Protein AF-0000000076746897 (afdb_homodimer)

Secondary structure (DSSP, 8-state):
-HHHHHHHHHHTT----HHHHHHHHHHHHHHHHHHHHHHHHHHTT--TTSHHHHHHHHHHHHHTTT-HHHHHHHHHHHHHS-HHHHHHHHHHHHHHHHTTSHHHHHHHHHHTHHHHTT-/-HHHHHHHHHHTT----HHHHHHHHHHHHHHHHHHHHHHHHHHTT--TTSHHHHHHHHHHHHHTTT-HHHHHHHHHHHHHS-HHHHHHHHHHHHHHHHTTSHHHHHHHHHHTHHHHHH-

Foldseek 3Di:
DVVVVVVVCVVVVVPPVPVVVVVVVLVVLLVVLLVLQVVLCVVVVNDPPDPVLVVLSNLLSNLCSNPSPVSSVVSVVLSPDDPVVNVVVVVVSVVSSVCPDVVVVVVCVVVCVVVVVVD/DVVVVVVVCVVVVVPPVPVVVVVVVLVVLLVVLLVLQVVLCVVVVNDPPDPVLVVLSNLLSNLCSNPSPVSSVVSVVLSPDDPVVNVVVVVVSVVSSVCPDVVVVVVCVVVCVVVVVVD

Nearest PDB structures (foldseek):
  3j9u-assembly1_T  TM=2.435E-01  e=6.151E+00  Saccharomyces cerevisiae
  3j9u-assembly1_T  TM=2.435E-01  e=6.151E+00  Saccharomyces cerevisiae

Radius of gyration: 20.67 Å; Cα contacts (8 Å, |Δi|>4): 234; chains: 2; bounding box: 58×52×57 Å

Organism: NCBI:txid190893

Sequence (238 aa):
MYHDLFSTLDKLGVTYDKAELQEKIDKLERETVAKTLVQQAKGLNLSLETNQAKTVIAALSRNYSTDPIQAAEALTHYHHMDEDKQRRYRDELYSQFLRQTPEFDTIMQLNGDYAKRWFMYHDLFSTLDKLGVTYDKAELQEKIDKLERETVAKTLVQQAKGLNLSLETNQAKTVIAALSRNYSTDPIQAAEALTHYHHMDEDKQRRYRDELYSQFLRQTPEFDTIMQLNGDYAKRWF

pLDDT: mean 84.73, std 16.89, range [30.2, 98.44]

Structure (mmCIF, N/CA/C/O backbone):
data_AF-0000000076746897-model_v1
#
loop_
_entity.id
_entity.type
_entity.pdbx_description
1 polymer 'Uncharacterized protein'
#
loop_
_atom_site.group_PDB
_atom_site.id
_atom_site.type_symbol
_atom_site.label_atom_id
_atom_site.label_alt_id
_atom_site.label_comp_id
_atom_site.label_asym_id
_atom_site.label_entity_id
_atom_site.label_seq_id
_atom_site.pdbx_PDB_ins_code
_atom_site.Cartn_x
_atom_site.Cartn_y
_atom_site.Cartn_z
_atom_site.occupancy
_atom_site.B_iso_or_equiv
_atom_site.auth_seq_id
_atom_site.auth_comp_id
_atom_site.auth_asym_id
_atom_site.auth_atom_id
_atom_site.pdbx_PDB_model_num
ATOM 1 N N . MET A 1 1 ? 24.75 -23.109 2.061 1 46.31 1 MET A N 1
ATOM 2 C CA . MET A 1 1 ? 25.578 -22.594 0.97 1 46.31 1 MET A CA 1
ATOM 3 C C . MET A 1 1 ? 25.734 -21.094 1.071 1 46.31 1 MET A C 1
ATOM 5 O O . MET A 1 1 ? 26.844 -20.562 0.999 1 46.31 1 MET A O 1
ATOM 9 N N . TYR A 1 2 ? 24.656 -20.438 1.405 1 51.12 2 TYR A N 1
ATOM 10 C CA . TYR A 1 2 ? 24.766 -18.984 1.425 1 51.12 2 TYR A CA 1
ATOM 11 C C . TYR A 1 2 ? 25.547 -18.5 2.65 1 51.12 2 TYR A C 1
ATOM 13 O O . TYR A 1 2 ? 26.266 -17.5 2.592 1 51.12 2 TYR A O 1
ATOM 21 N N . HIS A 1 3 ? 25.391 -19.281 3.557 1 55.62 3 HIS A N 1
ATOM 22 C CA . HIS A 1 3 ? 26.172 -18.906 4.734 1 55.62 3 HIS A CA 1
ATOM 23 C C . HIS A 1 3 ? 27.656 -18.859 4.422 1 55.62 3 HIS A C 1
ATOM 25 O O . HIS A 1 3 ? 28.359 -17.953 4.863 1 55.62 3 HIS A O 1
ATOM 31 N N . ASP A 1 4 ? 27.969 -19.953 3.74 1 55.03 4 ASP A N 1
ATOM 32 C CA . ASP A 1 4 ? 29.391 -20.047 3.395 1 55.03 4 ASP A CA 1
ATOM 33 C C . ASP A 1 4 ? 29.812 -18.906 2.475 1 55.03 4 ASP A C 1
ATOM 35 O O . ASP A 1 4 ? 30.906 -18.375 2.613 1 55.03 4 ASP A O 1
ATOM 39 N N . LEU A 1 5 ? 28.922 -18.594 1.623 1 55.47 5 LEU A N 1
ATOM 40 C CA . LEU A 1 5 ? 29.219 -17.484 0.72 1 55.47 5 LEU A CA 1
ATOM 41 C C . LEU A 1 5 ? 29.375 -16.172 1.491 1 55.47 5 LEU A C 1
ATOM 43 O O . LEU A 1 5 ? 30.297 -15.406 1.233 1 55.47 5 LEU A O 1
ATOM 47 N N . PHE A 1 6 ? 28.562 -16.062 2.471 1 58.12 6 PHE A N 1
ATOM 48 C CA . PHE A 1 6 ? 28.656 -14.844 3.26 1 58.12 6 PHE A CA 1
ATOM 49 C C . PHE A 1 6 ? 29.922 -14.844 4.109 1 58.12 6 PHE A C 1
ATOM 51 O O . PHE A 1 6 ? 30.594 -13.82 4.223 1 58.12 6 PHE A O 1
ATOM 58 N N . SER A 1 7 ? 30.188 -16.062 4.551 1 59.78 7 SER A N 1
ATOM 59 C CA . SER A 1 7 ? 31.422 -16.172 5.32 1 59.78 7 SER A CA 1
ATOM 60 C C . SER A 1 7 ? 32.656 -15.898 4.457 1 59.78 7 SER A C 1
ATOM 62 O O . SER A 1 7 ? 33.594 -15.25 4.902 1 59.78 7 SER A O 1
ATOM 64 N N . THR A 1 8 ? 32.531 -16.359 3.258 1 54.91 8 THR A N 1
ATOM 65 C CA . THR A 1 8 ? 33.625 -16.141 2.309 1 54.91 8 THR A CA 1
ATOM 66 C C . THR A 1 8 ? 33.688 -14.672 1.913 1 54.91 8 THR A C 1
ATOM 68 O O . THR A 1 8 ? 34.812 -14.109 1.827 1 54.91 8 THR A O 1
ATOM 71 N N . LEU A 1 9 ? 32.562 -14.109 1.673 1 55.03 9 LEU A N 1
ATOM 72 C CA . LEU A 1 9 ? 32.562 -12.688 1.347 1 55.03 9 LEU A CA 1
ATOM 73 C C . LEU A 1 9 ? 33.094 -11.859 2.512 1 55.03 9 LEU A C 1
ATOM 75 O O . LEU A 1 9 ? 33.875 -10.914 2.311 1 55.03 9 LEU A O 1
ATOM 79 N N . ASP A 1 10 ? 32.719 -12.273 3.727 1 58.53 10 ASP A N 1
ATOM 80 C CA . ASP A 1 10 ? 33.281 -11.656 4.934 1 58.53 10 ASP A CA 1
ATOM 81 C C . ASP A 1 10 ? 34.781 -11.797 4.988 1 58.53 10 ASP A C 1
ATOM 83 O O . ASP A 1 10 ? 35.5 -10.844 5.309 1 58.53 10 ASP A O 1
ATOM 87 N N . LYS A 1 11 ? 35.219 -12.953 4.734 1 59.25 11 LYS A N 1
ATOM 88 C CA . LYS A 1 11 ? 36.625 -13.258 4.793 1 59.25 11 LYS A CA 1
ATOM 89 C C . LYS A 1 11 ? 37.406 -12.484 3.732 1 59.25 11 LYS A C 1
ATOM 91 O O . LYS A 1 11 ? 38.562 -12.102 3.949 1 59.25 11 LYS A O 1
ATOM 96 N N . LEU A 1 12 ? 36.812 -12.445 2.67 1 52.72 12 LEU A N 1
ATOM 97 C CA . LEU A 1 12 ? 37.469 -11.727 1.581 1 52.72 12 LEU A CA 1
ATOM 98 C C . LEU A 1 12 ? 37.344 -10.219 1.783 1 52.72 12 LEU A C 1
ATOM 100 O O . LEU A 1 12 ? 37.875 -9.438 0.981 1 52.72 12 LEU A O 1
ATOM 104 N N . GLY A 1 13 ? 36.906 -9.938 2.816 1 50.34 13 GLY A N 1
ATOM 105 C CA . GLY A 1 13 ? 36.844 -8.516 3.143 1 50.34 13 GLY A CA 1
ATOM 106 C C . GLY A 1 13 ? 35.781 -7.777 2.379 1 50.34 13 GLY A C 1
ATOM 107 O O . GLY A 1 13 ? 35.781 -6.547 2.303 1 50.34 13 GLY A O 1
ATOM 108 N N . VAL A 1 14 ? 35.406 -8.547 1.465 1 50.66 14 VAL A N 1
ATOM 109 C CA . VAL A 1 14 ? 34.312 -7.895 0.725 1 50.66 14 VAL A CA 1
ATOM 110 C C . VAL A 1 14 ? 33.125 -7.648 1.651 1 50.66 14 VAL A C 1
ATOM 112 O O . VAL A 1 14 ? 32.469 -8.594 2.104 1 50.66 14 VAL A O 1
ATOM 115 N N . THR A 1 15 ? 33.281 -6.898 2.48 1 48.94 15 THR A N 1
ATOM 116 C CA . THR A 1 15 ? 32.188 -6.473 3.34 1 48.94 15 THR A CA 1
ATOM 117 C C . THR A 1 15 ? 30.953 -6.129 2.51 1 48.94 15 THR A C 1
ATOM 119 O O . THR A 1 15 ? 30.969 -5.156 1.751 1 48.94 15 THR A O 1
ATOM 122 N N . TYR A 1 16 ? 30.594 -7.098 1.643 1 51.12 16 TYR A N 1
ATOM 123 C CA . TYR A 1 16 ? 29.297 -6.66 1.146 1 51.12 16 TYR A CA 1
ATOM 124 C C . TYR A 1 16 ? 28.453 -6.074 2.27 1 51.12 16 TYR A C 1
ATOM 126 O O . TYR A 1 16 ? 28.438 -6.605 3.383 1 51.12 16 TYR A O 1
ATOM 134 N N . ASP A 1 17 ? 28.141 -4.879 2.076 1 60.84 17 ASP A N 1
ATOM 135 C CA . ASP A 1 17 ? 27.297 -4.258 3.084 1 60.84 17 ASP A CA 1
ATOM 136 C C . ASP A 1 17 ? 26.094 -5.148 3.428 1 60.84 17 ASP A C 1
ATOM 138 O O . ASP A 1 17 ? 25.328 -5.527 2.545 1 60.84 17 ASP A O 1
ATOM 142 N N . LYS A 1 18 ? 26.359 -6.098 4.344 1 64.56 18 LYS A N 1
ATOM 143 C CA . LYS A 1 18 ? 25.328 -6.992 4.871 1 64.56 18 LYS A CA 1
ATOM 144 C C . LYS A 1 18 ? 23.922 -6.445 4.594 1 64.56 18 LYS A C 1
ATOM 146 O O . LYS A 1 18 ? 23.016 -7.203 4.262 1 64.56 18 LYS A O 1
ATOM 151 N N . ALA A 1 19 ? 23.797 -5.23 4.66 1 68.5 19 ALA A N 1
ATOM 152 C CA . ALA A 1 19 ? 22.5 -4.582 4.422 1 68.5 19 ALA A CA 1
ATOM 153 C C . ALA A 1 19 ? 22.078 -4.715 2.961 1 68.5 19 ALA A C 1
ATOM 155 O O . ALA A 1 19 ? 20.922 -4.984 2.664 1 68.5 19 ALA A O 1
ATOM 156 N N . GLU A 1 20 ? 23.031 -4.672 2.094 1 71.38 20 GLU A N 1
ATOM 157 C CA . GLU A 1 20 ? 22.734 -4.758 0.665 1 71.38 20 GLU A CA 1
ATOM 158 C C . GLU A 1 20 ? 22.359 -6.18 0.261 1 71.38 20 GLU A C 1
ATOM 160 O O . GLU A 1 20 ? 21.453 -6.383 -0.536 1 71.38 20 GLU A O 1
ATOM 165 N N . LEU A 1 21 ? 23.078 -7.133 0.737 1 72.62 21 LEU A N 1
ATOM 166 C CA . LEU A 1 21 ? 22.781 -8.531 0.432 1 72.62 21 LEU A CA 1
ATOM 167 C C . LEU A 1 21 ? 21.406 -8.922 0.945 1 72.62 21 LEU A C 1
ATOM 169 O O . LEU A 1 21 ? 20.656 -9.641 0.265 1 72.62 21 LEU A O 1
ATOM 173 N N . GLN A 1 22 ? 21.172 -8.422 2.172 1 77 22 GLN A N 1
ATOM 174 C CA . GLN A 1 22 ? 19.859 -8.711 2.727 1 77 22 GLN A CA 1
ATOM 175 C C . GLN A 1 22 ? 18.75 -8.133 1.85 1 77 22 GLN A C 1
ATOM 177 O O . GLN A 1 22 ? 17.734 -8.781 1.623 1 77 22 GLN A O 1
ATOM 182 N N . GLU A 1 23 ? 19 -6.992 1.365 1 77.62 23 GLU A N 1
ATOM 183 C CA . GLU A 1 23 ? 18.031 -6.359 0.477 1 77.62 23 GLU A CA 1
ATOM 184 C C . GLU A 1 23 ? 17.828 -7.18 -0.794 1 77.62 23 GLU A C 1
ATOM 186 O O . GLU A 1 23 ? 16.703 -7.324 -1.273 1 77.62 23 GLU A O 1
ATOM 191 N N . LYS A 1 24 ? 18.875 -7.734 -1.29 1 75.81 24 LYS A N 1
ATOM 192 C CA . LYS A 1 24 ? 18.797 -8.539 -2.504 1 75.81 24 LYS A CA 1
ATOM 193 C C . LYS A 1 24 ? 18.047 -9.844 -2.248 1 75.81 24 LYS A C 1
ATOM 195 O O . LYS A 1 24 ? 17.25 -10.281 -3.08 1 75.81 24 LYS A O 1
ATOM 200 N N . ILE A 1 25 ? 18.359 -10.391 -1.151 1 77.75 25 ILE A N 1
ATOM 201 C CA . ILE A 1 25 ? 17.656 -11.617 -0.788 1 77.75 25 ILE A CA 1
ATOM 202 C C . ILE A 1 25 ? 16.172 -11.344 -0.663 1 77.75 25 ILE A C 1
ATOM 204 O O . ILE A 1 25 ? 15.344 -12.086 -1.214 1 77.75 25 ILE A O 1
ATOM 208 N N . ASP A 1 26 ? 15.844 -10.289 0.046 1 79.19 26 ASP A N 1
ATOM 209 C CA . ASP A 1 26 ? 14.445 -9.914 0.228 1 79.19 26 ASP A CA 1
ATOM 210 C C . ASP A 1 26 ? 13.742 -9.727 -1.117 1 79.19 26 ASP A C 1
ATOM 212 O O . ASP A 1 26 ? 12.609 -10.18 -1.303 1 79.19 26 ASP A O 1
ATOM 216 N N . LYS A 1 27 ? 14.453 -9.094 -2.004 1 81.06 27 LYS A N 1
ATOM 217 C CA . LYS A 1 27 ? 13.906 -8.844 -3.332 1 81.06 27 LYS A CA 1
ATOM 218 C C . LYS A 1 27 ? 13.664 -10.148 -4.086 1 81.06 27 LYS A C 1
ATOM 220 O O . LYS A 1 27 ? 12.625 -10.32 -4.723 1 81.06 27 LYS A O 1
ATOM 225 N N . LEU A 1 28 ? 14.555 -11.039 -4.012 1 81.19 28 LEU A N 1
ATOM 226 C CA . LEU A 1 28 ? 14.438 -12.32 -4.707 1 81.19 28 LEU A CA 1
ATOM 227 C C . LEU A 1 28 ? 13.289 -13.141 -4.137 1 81.19 28 LEU A C 1
ATOM 229 O O . LEU A 1 28 ? 12.555 -13.789 -4.887 1 81.19 28 LEU A O 1
ATOM 233 N N . GLU A 1 29 ? 13.227 -13.117 -2.848 1 82.69 29 GLU A N 1
ATOM 234 C CA . GLU A 1 29 ? 12.133 -13.836 -2.199 1 82.69 29 GLU A CA 1
ATOM 235 C C . GLU A 1 29 ? 10.781 -13.289 -2.639 1 82.69 29 GLU A C 1
ATOM 237 O O . GLU A 1 29 ? 9.875 -14.047 -2.984 1 82.69 29 GLU A O 1
ATOM 242 N N . ARG A 1 30 ? 10.719 -12 -2.674 1 86.5 30 ARG A N 1
ATOM 243 C CA . ARG A 1 30 ? 9.469 -11.375 -3.1 1 86.5 30 ARG A CA 1
ATOM 244 C C . ARG A 1 30 ? 9.156 -11.719 -4.551 1 86.5 30 ARG A C 1
ATOM 246 O O . ARG A 1 30 ? 7.992 -11.945 -4.898 1 86.5 30 ARG A O 1
ATOM 253 N N . GLU A 1 31 ? 10.141 -11.805 -5.355 1 88 31 GLU A N 1
ATOM 254 C CA . GLU A 1 31 ? 9.945 -12.141 -6.766 1 88 31 GLU A CA 1
ATOM 255 C C . GLU A 1 31 ? 9.469 -13.578 -6.93 1 88 31 GLU A C 1
ATOM 257 O O . GLU A 1 31 ? 8.641 -13.867 -7.793 1 88 31 GLU A O 1
ATOM 262 N N . THR A 1 32 ? 10.055 -14.398 -6.129 1 90.31 32 THR A N 1
ATOM 263 C CA . THR A 1 32 ? 9.633 -15.797 -6.168 1 90.31 32 THR A CA 1
ATOM 264 C C . THR A 1 32 ? 8.164 -15.93 -5.789 1 90.31 32 THR A C 1
ATOM 266 O O . THR A 1 32 ? 7.41 -16.656 -6.445 1 90.31 32 THR A O 1
ATOM 269 N N . VAL A 1 33 ? 7.809 -15.25 -4.758 1 94.25 33 VAL A N 1
ATOM 270 C CA . VAL A 1 33 ? 6.414 -15.273 -4.324 1 94.25 33 VAL A CA 1
ATOM 271 C C . VAL A 1 33 ? 5.523 -14.68 -5.414 1 94.25 33 VAL A C 1
ATOM 273 O O . VAL A 1 33 ? 4.469 -15.234 -5.734 1 94.25 33 VAL A O 1
ATOM 276 N N . ALA A 1 34 ? 5.93 -13.586 -6.004 1 95.75 34 ALA A N 1
ATOM 277 C CA . ALA A 1 34 ? 5.168 -12.945 -7.074 1 95.75 34 ALA A CA 1
ATOM 278 C C . ALA A 1 34 ? 4.949 -13.906 -8.242 1 95.75 34 ALA A C 1
ATOM 280 O O . ALA A 1 34 ? 3.836 -14.023 -8.758 1 95.75 34 ALA A O 1
ATOM 281 N N . LYS A 1 35 ? 5.953 -14.602 -8.609 1 94.19 35 LYS A N 1
ATOM 282 C CA . LYS A 1 35 ? 5.855 -15.57 -9.703 1 94.19 35 LYS A CA 1
ATOM 283 C C . LYS A 1 35 ? 4.863 -16.672 -9.359 1 94.19 35 LYS A C 1
ATOM 285 O O . LYS A 1 35 ? 4.039 -17.047 -10.195 1 94.19 35 LYS A O 1
ATOM 290 N N . THR A 1 36 ? 4.961 -17.141 -8.18 1 95.62 36 THR A N 1
ATOM 291 C CA . THR A 1 36 ? 4.059 -18.188 -7.719 1 95.62 36 THR A CA 1
ATOM 292 C C . THR A 1 36 ? 2.607 -17.719 -7.762 1 95.62 36 THR A C 1
ATOM 294 O O . THR A 1 36 ? 1.721 -18.453 -8.203 1 95.62 36 THR A O 1
ATOM 297 N N . LEU A 1 37 ? 2.398 -16.531 -7.332 1 97.62 37 LEU A N 1
ATOM 298 C CA . LEU A 1 37 ? 1.054 -15.961 -7.281 1 97.62 37 LEU A CA 1
ATOM 299 C C . LEU A 1 37 ? 0.498 -15.758 -8.688 1 97.62 37 LEU A C 1
ATOM 301 O O . LEU A 1 37 ? -0.682 -16.016 -8.938 1 97.62 37 LEU A O 1
ATOM 305 N N . VAL A 1 38 ? 1.314 -15.289 -9.602 1 96.25 38 VAL A N 1
ATOM 306 C CA . VAL A 1 38 ? 0.879 -15.102 -10.977 1 96.25 38 VAL A CA 1
ATOM 307 C C . VAL A 1 38 ? 0.489 -16.438 -11.586 1 96.25 38 VAL A C 1
ATOM 309 O O . VAL A 1 38 ? -0.545 -16.547 -12.25 1 96.25 38 VAL A O 1
ATOM 312 N N . GLN A 1 39 ? 1.252 -17.406 -11.352 1 95 39 GLN A N 1
ATOM 313 C CA . GLN A 1 39 ? 0.938 -18.75 -11.844 1 95 39 GLN A CA 1
ATOM 314 C C . GLN A 1 39 ? -0.356 -19.266 -11.219 1 95 39 GLN A C 1
ATOM 316 O O . GLN A 1 39 ? -1.189 -19.859 -11.914 1 95 39 GLN A O 1
ATOM 321 N N . GLN A 1 40 ? -0.467 -19.094 -9.891 1 96.19 40 GLN A N 1
ATOM 322 C CA . GLN A 1 40 ? -1.682 -19.516 -9.203 1 96.19 40 GLN A CA 1
ATOM 323 C C . GLN A 1 40 ? -2.91 -18.812 -9.773 1 96.19 40 GLN A C 1
ATOM 325 O O . GLN A 1 40 ? -3.969 -19.438 -9.922 1 96.19 40 GLN A O 1
ATOM 330 N N . ALA A 1 41 ? -2.811 -17.562 -10.008 1 96.75 41 ALA A N 1
ATOM 331 C CA . ALA A 1 41 ? -3.908 -16.781 -10.586 1 96.75 41 ALA A CA 1
ATOM 332 C C . ALA A 1 41 ? -4.348 -17.375 -11.922 1 96.75 41 ALA A C 1
ATOM 334 O O . ALA A 1 41 ? -5.543 -17.484 -12.195 1 96.75 41 ALA A O 1
ATOM 335 N N . LYS A 1 42 ? -3.434 -17.656 -12.742 1 92.5 42 LYS A N 1
ATOM 336 C CA . LYS A 1 42 ? -3.738 -18.266 -14.031 1 92.5 42 LYS A CA 1
ATOM 337 C C . LYS A 1 42 ? -4.438 -19.609 -13.859 1 92.5 42 LYS A C 1
ATOM 339 O O . LYS A 1 42 ? -5.398 -19.922 -14.57 1 92.5 42 LYS A O 1
ATOM 344 N N . GLY A 1 43 ? -3.971 -20.375 -12.93 1 93.5 43 GLY A N 1
ATOM 345 C CA . GLY A 1 43 ? -4.598 -21.656 -12.633 1 93.5 43 GLY A CA 1
ATOM 346 C C . GLY A 1 43 ? -6.027 -21.516 -12.148 1 93.5 43 GLY A C 1
ATOM 347 O O . GLY A 1 43 ? -6.855 -22.406 -12.391 1 93.5 43 GLY A O 1
ATOM 348 N N . LEU A 1 44 ? -6.34 -20.453 -11.43 1 95.19 44 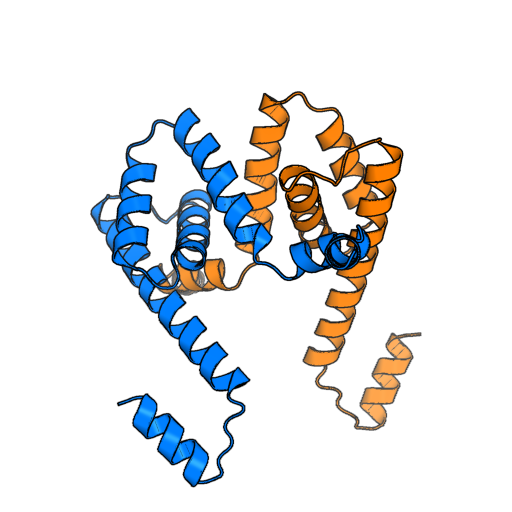LEU A N 1
ATOM 349 C CA . LEU A 1 44 ? -7.672 -20.172 -10.906 1 95.19 44 LEU A CA 1
ATOM 350 C C . LEU A 1 44 ? -8.539 -19.484 -11.945 1 95.19 44 LEU A C 1
ATOM 352 O O . LEU A 1 44 ? -9.711 -19.203 -11.695 1 95.19 44 LEU A O 1
ATOM 356 N N . ASN A 1 45 ? -7.949 -19.141 -13.07 1 91.94 45 ASN A N 1
ATOM 357 C CA . ASN A 1 45 ? -8.594 -18.344 -14.109 1 91.94 45 ASN A CA 1
ATOM 358 C C . ASN A 1 45 ? -8.961 -16.953 -13.602 1 91.94 45 ASN A C 1
ATOM 360 O O .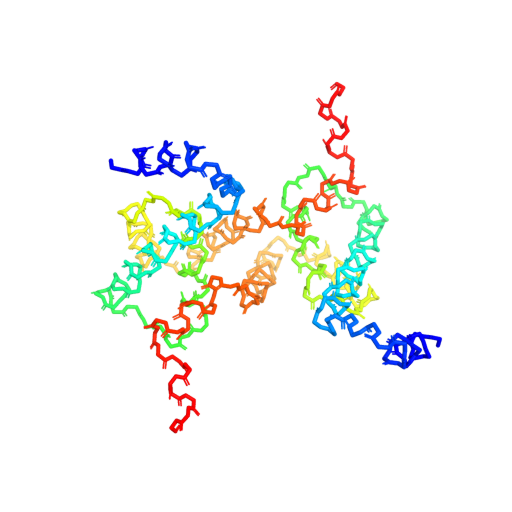 ASN A 1 45 ? -10.016 -16.422 -13.945 1 91.94 45 ASN A O 1
ATOM 364 N N . LEU A 1 46 ? -8.172 -16.516 -12.664 1 91.06 46 LEU A N 1
ATOM 365 C CA . LEU A 1 46 ? -8.281 -15.117 -12.258 1 91.06 46 LEU A CA 1
ATOM 366 C C . LEU A 1 46 ? -7.633 -14.195 -13.289 1 91.06 46 LEU A C 1
ATOM 368 O O . LEU A 1 46 ? -6.422 -14.258 -13.516 1 91.06 46 LEU A O 1
ATOM 372 N N . SER A 1 47 ? -8.398 -13.391 -13.852 1 87.38 47 SER A N 1
ATOM 373 C CA . SER A 1 47 ? -7.891 -12.516 -14.906 1 87.38 47 SER A CA 1
ATOM 374 C C . SER A 1 47 ? -6.969 -11.445 -14.336 1 87.38 47 SER A C 1
ATOM 376 O O . SER A 1 47 ? -7.355 -10.703 -13.43 1 87.38 47 SER A O 1
ATOM 378 N N . LEU A 1 48 ? -5.789 -11.406 -14.883 1 90.75 48 LEU A N 1
ATOM 379 C CA . LEU A 1 48 ? -4.824 -10.391 -14.492 1 90.75 48 LEU A CA 1
ATOM 380 C C . LEU A 1 48 ? -4.863 -9.203 -15.453 1 90.75 48 LEU A C 1
ATOM 382 O O . LEU A 1 48 ? -3.863 -8.5 -15.617 1 90.75 48 LEU A O 1
ATOM 386 N N . GLU A 1 49 ? -5.957 -9.023 -16.016 1 88.69 49 GLU A N 1
ATOM 387 C CA . GLU A 1 49 ? -6.141 -7.871 -16.891 1 88.69 49 GLU A CA 1
ATOM 388 C C . GLU A 1 49 ? -6.539 -6.633 -16.109 1 88.69 49 GLU A C 1
ATOM 390 O O . GLU A 1 49 ? -6.223 -5.508 -16.5 1 88.69 49 GLU A O 1
ATOM 395 N N . THR A 1 50 ? -7.18 -6.926 -14.984 1 90.12 50 THR A N 1
ATOM 396 C CA . THR A 1 50 ? -7.668 -5.797 -14.203 1 90.12 50 THR A CA 1
ATOM 397 C C . THR A 1 50 ? -6.613 -5.332 -13.203 1 90.12 50 THR A C 1
ATOM 399 O O . THR A 1 50 ? -5.844 -6.141 -12.688 1 90.12 50 THR A O 1
ATOM 402 N N . ASN A 1 51 ? -6.656 -4.074 -12.938 1 92.88 51 ASN A N 1
ATOM 403 C CA . ASN A 1 51 ? -5.766 -3.508 -11.93 1 92.88 51 ASN A CA 1
ATOM 404 C C . ASN A 1 51 ? -6.066 -4.062 -10.539 1 92.88 51 ASN A C 1
ATOM 406 O O . ASN A 1 51 ? -5.164 -4.219 -9.719 1 92.88 51 ASN A O 1
ATOM 410 N N . GLN A 1 52 ? -7.289 -4.398 -10.312 1 94.69 52 GLN A N 1
ATOM 411 C CA . GLN A 1 52 ? -7.676 -4.918 -9.008 1 94.69 52 GLN A CA 1
ATOM 412 C C . GLN A 1 52 ? -6.969 -6.238 -8.703 1 94.69 52 GLN A C 1
ATOM 414 O O . GLN A 1 52 ? -6.395 -6.41 -7.629 1 94.69 52 GLN A O 1
ATOM 419 N N . ALA A 1 53 ? -7.051 -7.102 -9.633 1 95.38 53 ALA A N 1
ATOM 420 C CA . ALA A 1 53 ? -6.402 -8.398 -9.453 1 95.38 53 ALA A CA 1
ATOM 421 C C . ALA A 1 53 ? -4.898 -8.234 -9.258 1 95.38 53 ALA A C 1
ATOM 423 O O . ALA A 1 53 ? -4.309 -8.852 -8.367 1 95.38 53 ALA A O 1
ATOM 424 N N . LYS A 1 54 ? -4.277 -7.414 -10.055 1 96.69 54 LYS A N 1
ATOM 425 C CA . LYS A 1 54 ? -2.84 -7.176 -9.961 1 96.69 54 LYS A CA 1
ATOM 426 C C . LYS A 1 54 ? -2.475 -6.539 -8.625 1 96.69 54 LYS A C 1
ATOM 428 O O . LYS A 1 54 ? -1.436 -6.855 -8.039 1 96.69 54 LYS A O 1
ATOM 433 N N . THR A 1 55 ? -3.295 -5.637 -8.195 1 97.81 55 THR A N 1
ATOM 434 C CA . THR A 1 55 ? -3.074 -4.973 -6.914 1 97.81 55 THR A CA 1
ATOM 435 C C . THR A 1 55 ? -3.143 -5.977 -5.766 1 97.81 55 THR A C 1
ATOM 437 O O . THR A 1 55 ? -2.328 -5.926 -4.84 1 97.81 55 THR A O 1
ATOM 440 N N . VAL A 1 56 ? -4.109 -6.875 -5.832 1 98.12 56 VAL A N 1
ATOM 441 C CA . VAL A 1 56 ? -4.25 -7.91 -4.816 1 98.12 56 VAL A CA 1
ATOM 442 C C . VAL A 1 56 ? -2.992 -8.781 -4.789 1 98.12 56 VAL A C 1
ATOM 444 O O . VAL A 1 56 ? -2.439 -9.055 -3.721 1 98.12 56 VAL A O 1
ATOM 447 N N . ILE A 1 57 ? -2.506 -9.156 -5.93 1 97.81 57 ILE A N 1
ATOM 448 C CA . ILE A 1 57 ? -1.337 -10.023 -6.039 1 97.81 57 ILE A CA 1
ATOM 449 C C . ILE A 1 57 ? -0.1 -9.281 -5.531 1 97.81 57 ILE A C 1
ATOM 451 O O . ILE A 1 57 ? 0.729 -9.867 -4.824 1 97.81 57 ILE A O 1
ATOM 455 N N . ALA A 1 58 ? 0.027 -8.039 -5.879 1 97.06 58 ALA A N 1
ATOM 456 C CA . ALA A 1 58 ? 1.134 -7.227 -5.379 1 97.06 58 ALA A CA 1
ATOM 457 C C . ALA A 1 58 ? 1.14 -7.188 -3.854 1 97.06 58 ALA A C 1
ATOM 459 O O . ALA A 1 58 ? 2.186 -7.367 -3.227 1 97.06 58 ALA A O 1
ATOM 460 N N . ALA A 1 59 ? -0.021 -6.965 -3.252 1 98.12 59 ALA A N 1
ATOM 461 C CA . ALA A 1 59 ? -0.13 -6.898 -1.797 1 98.12 59 ALA A CA 1
ATOM 462 C C . ALA A 1 59 ? 0.235 -8.234 -1.16 1 98.12 59 ALA A C 1
ATOM 464 O O . ALA A 1 59 ? 0.991 -8.281 -0.187 1 98.12 59 ALA A O 1
ATOM 465 N N . LEU A 1 60 ? -0.27 -9.312 -1.708 1 97.94 60 LEU A N 1
ATOM 466 C CA . LEU A 1 60 ? 0.018 -10.648 -1.195 1 97.94 60 LEU A CA 1
ATOM 467 C C . LEU A 1 60 ? 1.509 -10.953 -1.283 1 97.94 60 LEU A C 1
ATOM 469 O O . LEU A 1 60 ? 2.074 -11.57 -0.378 1 97.94 60 LEU A O 1
ATOM 473 N N . SER A 1 61 ? 2.188 -10.562 -2.383 1 96.19 61 SER A N 1
ATOM 474 C CA . SER A 1 61 ? 3.598 -10.867 -2.596 1 96.19 61 SER A CA 1
ATOM 475 C C . SER A 1 61 ? 4.469 -10.258 -1.5 1 96.19 61 SER A C 1
ATOM 477 O O . SER A 1 61 ? 5.477 -10.844 -1.104 1 96.19 61 SER A O 1
ATOM 479 N N . ARG A 1 62 ? 4.102 -9.094 -1.046 1 94.81 62 ARG A N 1
ATOM 480 C CA . ARG A 1 62 ? 4.863 -8.469 0.031 1 94.81 62 ARG A CA 1
ATOM 481 C C . ARG A 1 62 ? 4.488 -9.062 1.385 1 94.81 62 ARG A C 1
ATOM 483 O O . ARG A 1 62 ? 5.359 -9.336 2.211 1 94.81 62 ARG A O 1
ATOM 490 N N . ASN A 1 63 ? 3.168 -9.273 1.622 1 96 63 ASN A N 1
ATOM 491 C CA . ASN A 1 63 ? 2.686 -9.727 2.922 1 96 63 ASN A CA 1
ATOM 492 C C . ASN A 1 63 ? 3.152 -11.148 3.23 1 96 63 ASN A C 1
ATOM 494 O O . ASN A 1 63 ? 3.328 -11.508 4.395 1 96 63 ASN A O 1
ATOM 498 N N . TYR A 1 64 ? 3.352 -11.891 2.209 1 93.5 64 TYR A N 1
ATOM 499 C CA . TYR A 1 64 ? 3.775 -13.281 2.369 1 93.5 64 TYR A CA 1
ATOM 500 C C . TYR A 1 64 ? 5.156 -13.5 1.764 1 93.5 64 TYR A C 1
ATOM 502 O O . TYR A 1 64 ? 5.43 -14.562 1.19 1 93.5 64 TYR A O 1
ATOM 510 N N . SER A 1 65 ? 6.023 -12.547 1.668 1 84.75 65 SER A N 1
ATOM 511 C CA . SER A 1 65 ? 7.266 -12.453 0.907 1 84.75 65 SER A CA 1
ATOM 512 C C . SER A 1 65 ? 8.172 -13.656 1.184 1 84.75 65 SER A C 1
ATOM 514 O O . SER A 1 65 ? 9.086 -13.938 0.411 1 84.75 65 SER A O 1
ATOM 516 N N . THR A 1 66 ? 7.902 -14.492 2.219 1 86.19 66 THR A N 1
ATOM 517 C CA . THR A 1 66 ? 8.812 -15.609 2.471 1 86.19 66 THR A CA 1
ATOM 518 C C . THR A 1 66 ? 8.07 -16.938 2.416 1 86.19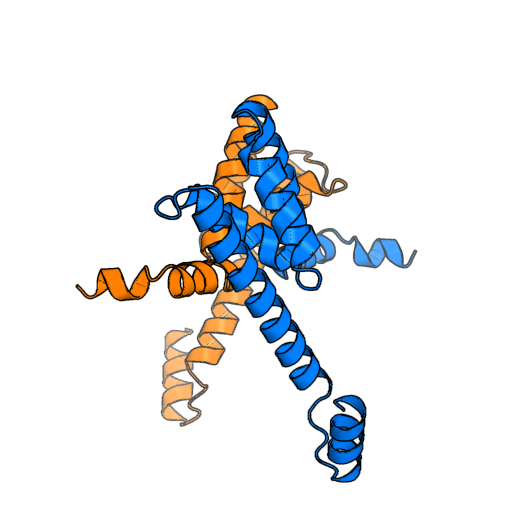 66 THR A C 1
ATOM 520 O O . THR A 1 66 ? 8.625 -17.984 2.762 1 86.19 66 THR A O 1
ATOM 523 N N . ASP A 1 67 ? 6.906 -16.875 1.967 1 92.62 67 ASP A N 1
ATOM 524 C CA . ASP A 1 67 ? 6.102 -18.094 2 1 92.62 67 ASP A CA 1
ATOM 525 C C . ASP A 1 67 ? 5.188 -18.188 0.782 1 92.62 67 ASP A C 1
ATOM 527 O O . ASP A 1 67 ? 3.99 -17.906 0.876 1 92.62 67 ASP A O 1
ATOM 531 N N . PRO A 1 68 ? 5.77 -18.688 -0.319 1 92.56 68 PRO A N 1
ATOM 532 C CA . PRO A 1 68 ? 4.992 -18.766 -1.558 1 92.56 68 PRO A CA 1
ATOM 533 C C . PRO A 1 68 ? 3.762 -19.656 -1.428 1 92.56 68 PRO A C 1
ATOM 535 O O . PRO A 1 68 ? 2.729 -19.375 -2.045 1 92.56 68 PRO A O 1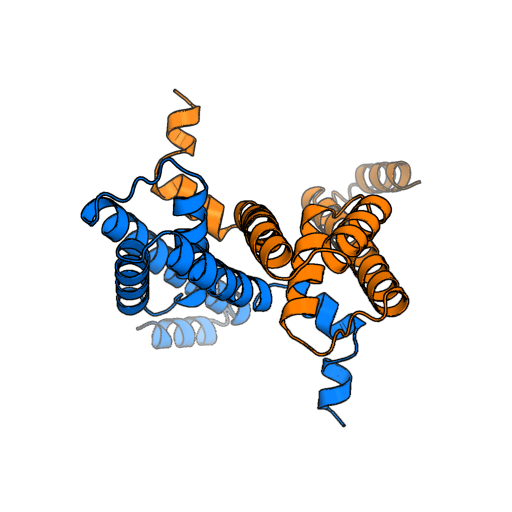
ATOM 538 N N . ILE A 1 69 ? 3.824 -20.656 -0.624 1 94.44 69 ILE A N 1
ATOM 539 C CA . ILE A 1 69 ? 2.713 -21.594 -0.474 1 94.44 69 ILE A CA 1
ATOM 540 C C . ILE A 1 69 ? 1.553 -20.906 0.24 1 94.44 69 ILE A C 1
ATOM 542 O O . ILE A 1 69 ? 0.408 -20.969 -0.213 1 94.44 69 ILE A O 1
ATOM 546 N N . GLN A 1 70 ? 1.886 -20.219 1.318 1 96.62 70 GLN A N 1
ATOM 547 C CA . GLN A 1 70 ? 0.847 -19.484 2.045 1 96.62 70 GLN A CA 1
ATOM 548 C C . GLN A 1 70 ? 0.252 -18.375 1.191 1 96.62 70 GLN A C 1
ATOM 550 O O . GLN A 1 70 ? -0.949 -18.109 1.261 1 96.62 70 GLN A O 1
ATOM 555 N N . ALA A 1 71 ? 1.104 -17.734 0.446 1 97.38 71 ALA A N 1
ATOM 556 C CA . ALA A 1 71 ? 0.623 -16.688 -0.458 1 97.38 71 ALA A CA 1
ATOM 557 C C . ALA A 1 71 ? -0.393 -17.25 -1.449 1 97.38 71 ALA A C 1
ATOM 559 O O . ALA A 1 71 ? -1.451 -16.656 -1.666 1 97.38 71 ALA A O 1
ATOM 560 N N . ALA A 1 72 ? -0.09 -18.391 -2.027 1 96.62 72 ALA A N 1
ATOM 561 C CA . ALA A 1 72 ? -0.975 -19.031 -2.998 1 96.62 72 ALA A CA 1
ATOM 562 C C . ALA A 1 72 ? -2.301 -19.422 -2.355 1 96.62 72 ALA A C 1
ATOM 564 O O . ALA A 1 72 ? -3.365 -19.25 -2.953 1 96.62 72 ALA A O 1
ATOM 565 N N . GLU A 1 73 ? -2.227 -19.938 -1.166 1 97.56 73 GLU A N 1
ATOM 566 C CA . GLU A 1 73 ? -3.438 -20.297 -0.437 1 97.56 73 GLU A CA 1
ATOM 567 C C . GLU A 1 73 ? -4.312 -19.078 -0.169 1 97.56 73 GLU A C 1
ATOM 569 O O . GLU A 1 73 ? -5.539 -19.141 -0.292 1 97.56 73 GLU A O 1
ATOM 574 N N . ALA A 1 74 ? -3.668 -18.047 0.221 1 97.81 74 ALA A N 1
ATOM 575 C CA . ALA A 1 74 ? -4.395 -16.812 0.478 1 97.81 74 ALA A CA 1
ATOM 576 C C . ALA A 1 74 ? -5.098 -16.312 -0.782 1 97.81 74 ALA A C 1
ATOM 578 O O . ALA A 1 74 ? -6.246 -15.859 -0.725 1 97.81 74 ALA A O 1
ATOM 579 N N . LEU A 1 75 ? -4.422 -16.391 -1.924 1 98.06 75 LEU A N 1
ATOM 580 C CA . LEU A 1 75 ? -5.027 -15.977 -3.188 1 98.06 75 LEU A CA 1
ATOM 581 C C . LEU A 1 75 ? -6.23 -16.859 -3.523 1 98.06 75 LEU A C 1
ATOM 583 O O . LEU A 1 75 ? -7.266 -16.344 -3.965 1 98.06 75 LEU A O 1
ATOM 587 N N . THR A 1 76 ? -6.086 -18.078 -3.324 1 97.69 76 THR A N 1
ATOM 588 C CA . THR A 1 76 ? -7.184 -19.016 -3.574 1 97.69 76 THR A CA 1
ATOM 589 C C . THR A 1 76 ? -8.383 -18.688 -2.684 1 97.69 76 THR A C 1
ATOM 591 O O . THR A 1 76 ? -9.523 -18.672 -3.15 1 97.69 76 THR A O 1
ATOM 594 N N . HIS A 1 77 ? -8.07 -18.469 -1.425 1 97.56 77 HIS A N 1
ATOM 595 C CA . HIS A 1 77 ? -9.117 -18.094 -0.481 1 97.56 77 HIS A CA 1
ATOM 596 C C . HIS A 1 77 ? -9.844 -16.844 -0.931 1 97.56 77 HIS A C 1
ATOM 598 O O . HIS A 1 77 ? -11.07 -16.797 -0.969 1 97.56 77 HIS A O 1
ATOM 604 N N . TYR A 1 78 ? -9.086 -15.836 -1.279 1 97.62 78 TYR A N 1
ATOM 605 C CA . TYR A 1 78 ? -9.641 -14.586 -1.778 1 97.62 78 TYR A CA 1
ATOM 606 C C . TYR A 1 78 ? -10.547 -14.828 -2.979 1 97.62 78 TYR A C 1
ATOM 608 O O . TYR A 1 78 ? -11.641 -14.266 -3.064 1 97.62 78 TYR A O 1
ATOM 616 N N . HIS A 1 79 ? -10.086 -15.57 -3.914 1 96.25 79 HIS A N 1
ATOM 617 C CA . HIS A 1 79 ? -10.781 -15.836 -5.164 1 96.25 79 HIS A CA 1
ATOM 618 C C . HIS A 1 79 ? -12.156 -16.453 -4.91 1 96.25 79 HIS A C 1
ATOM 620 O O . HIS A 1 79 ? -13.102 -16.203 -5.668 1 96.25 79 HIS A O 1
ATOM 626 N N . HIS A 1 80 ? -12.344 -17.203 -3.889 1 96.5 80 HIS A N 1
ATOM 627 C CA . HIS A 1 80 ? -13.586 -17.938 -3.645 1 96.5 80 HIS A CA 1
ATOM 628 C C . HIS A 1 80 ? -14.547 -17.125 -2.785 1 96.5 80 HIS A C 1
ATOM 630 O O . HIS A 1 80 ? -15.688 -17.547 -2.559 1 96.5 80 HIS A O 1
ATOM 636 N N . MET A 1 81 ? -14.109 -15.992 -2.312 1 95.56 81 MET A N 1
ATOM 637 C CA . MET A 1 81 ? -14.977 -15.102 -1.538 1 95.56 81 MET A CA 1
ATOM 638 C C . MET A 1 81 ? -15.984 -14.398 -2.441 1 95.56 81 MET A C 1
ATOM 640 O O . MET A 1 81 ? -15.734 -14.219 -3.635 1 95.56 81 MET A O 1
ATOM 644 N N . ASP A 1 82 ? -17.109 -14.062 -1.813 1 94.44 82 ASP A N 1
ATOM 645 C CA . ASP A 1 82 ? -18.031 -13.188 -2.553 1 94.44 82 ASP A CA 1
ATOM 646 C C . ASP A 1 82 ? -17.5 -11.75 -2.576 1 94.44 82 ASP A C 1
ATOM 648 O O . ASP A 1 82 ? -16.531 -11.43 -1.904 1 94.44 82 ASP A O 1
ATOM 652 N N . GLU A 1 83 ? -18.078 -10.875 -3.275 1 91.19 83 GLU A N 1
ATOM 653 C CA . GLU A 1 83 ? -17.578 -9.531 -3.541 1 91.19 83 GLU A CA 1
ATOM 654 C C . GLU A 1 83 ? -17.438 -8.727 -2.25 1 91.19 83 GLU A C 1
ATOM 656 O O . GLU A 1 83 ? -16.453 -8.016 -2.061 1 91.19 83 GLU A O 1
ATOM 661 N N . ASP A 1 84 ? -18.406 -8.836 -1.37 1 91.56 84 ASP A N 1
ATOM 662 C CA . ASP A 1 84 ? -18.375 -8.086 -0.118 1 91.56 84 ASP A CA 1
ATOM 663 C C . ASP A 1 84 ? -17.219 -8.57 0.77 1 91.56 84 ASP A C 1
ATOM 665 O O . ASP A 1 84 ? -16.516 -7.758 1.374 1 91.56 84 ASP A O 1
ATOM 669 N N . LYS A 1 85 ? -17.109 -9.875 0.82 1 95.38 85 LYS A N 1
ATOM 670 C CA . LYS A 1 85 ? -16.031 -10.445 1.608 1 95.38 85 LYS A CA 1
ATOM 671 C C . LYS A 1 85 ? -14.672 -10.117 0.99 1 95.38 85 LYS A C 1
ATOM 673 O O . LYS A 1 85 ? -13.695 -9.875 1.708 1 95.38 85 LYS A O 1
ATOM 678 N N . GLN A 1 86 ? -14.586 -10.078 -0.343 1 96.06 86 GLN A N 1
ATOM 679 C CA . GLN A 1 86 ? -13.359 -9.68 -1.024 1 96.06 86 GLN A CA 1
ATOM 680 C C . GLN A 1 86 ? -12.969 -8.25 -0.683 1 96.06 86 GLN A C 1
ATOM 682 O O . GLN A 1 86 ? -11.797 -7.949 -0.448 1 96.06 86 GLN A O 1
ATOM 687 N N . ARG A 1 87 ? -13.898 -7.445 -0.68 1 94.31 87 ARG A N 1
ATOM 688 C CA . ARG A 1 87 ? -13.625 -6.043 -0.367 1 94.31 87 ARG A CA 1
ATOM 689 C C . ARG A 1 87 ? -13.094 -5.895 1.052 1 94.31 87 ARG A C 1
ATOM 691 O O . ARG A 1 87 ? -12.156 -5.129 1.288 1 94.31 87 ARG A O 1
ATOM 698 N N . ARG A 1 88 ? -13.703 -6.602 1.997 1 94.56 88 ARG A N 1
ATOM 699 C CA . ARG A 1 88 ? -13.234 -6.562 3.379 1 94.56 88 ARG A CA 1
ATOM 700 C C . ARG A 1 88 ? -11.828 -7.145 3.498 1 94.56 88 ARG A C 1
ATOM 702 O O . ARG A 1 88 ? -10.992 -6.613 4.23 1 94.56 88 ARG A O 1
ATOM 709 N N . TYR A 1 89 ? -11.617 -8.18 2.801 1 96.62 89 TYR A N 1
ATOM 710 C CA . TYR A 1 89 ? -10.305 -8.812 2.793 1 96.62 89 TYR A CA 1
ATOM 711 C C . TYR A 1 89 ? -9.25 -7.879 2.215 1 96.62 89 TYR A C 1
ATOM 713 O O . TYR A 1 89 ? -8.141 -7.789 2.74 1 96.62 89 TYR A O 1
ATOM 721 N N . ARG A 1 90 ? -9.586 -7.207 1.116 1 97.19 90 ARG A N 1
ATOM 722 C CA . ARG A 1 90 ? -8.656 -6.262 0.504 1 97.19 90 ARG A CA 1
ATOM 723 C C . ARG A 1 90 ? -8.312 -5.129 1.465 1 97.19 90 ARG A C 1
ATOM 725 O O . ARG A 1 90 ? -7.164 -4.684 1.525 1 97.19 90 ARG A O 1
ATOM 732 N N . ASP A 1 91 ? -9.281 -4.676 2.168 1 96.56 91 ASP A N 1
ATOM 733 C CA . ASP A 1 91 ? -9.031 -3.629 3.154 1 96.56 91 ASP A CA 1
ATOM 734 C C . ASP A 1 91 ? -7.945 -4.059 4.141 1 96.56 91 ASP A C 1
ATOM 736 O O . ASP A 1 91 ? -7.016 -3.299 4.418 1 96.56 91 ASP A O 1
ATOM 740 N N . GLU A 1 92 ? -8.07 -5.25 4.652 1 96.31 92 GLU A N 1
ATOM 741 C CA . GLU A 1 92 ? -7.09 -5.789 5.594 1 96.31 92 GLU A CA 1
ATOM 742 C C . GLU A 1 92 ? -5.746 -6.027 4.914 1 96.31 92 GLU A C 1
ATOM 744 O O . GLU A 1 92 ? -4.699 -5.66 5.453 1 96.31 92 GLU A O 1
ATOM 749 N N . LEU A 1 93 ? -5.812 -6.586 3.77 1 97.94 93 LEU A N 1
ATOM 750 C CA . LEU A 1 93 ? -4.625 -6.938 2.996 1 97.94 93 LEU A CA 1
ATOM 751 C C . LEU A 1 93 ? -3.824 -5.695 2.629 1 97.94 93 LEU A C 1
ATOM 753 O O . LEU A 1 93 ? -2.609 -5.652 2.83 1 97.94 93 LEU A O 1
ATOM 757 N N . TYR A 1 94 ? -4.5 -4.715 2.096 1 98.44 94 TYR A N 1
ATOM 758 C CA . TYR A 1 94 ? -3.852 -3.479 1.676 1 98.44 94 TYR A CA 1
ATOM 759 C C . TYR A 1 94 ? -3.324 -2.703 2.877 1 98.44 94 TYR A C 1
ATOM 761 O O . TYR A 1 94 ? -2.248 -2.105 2.812 1 98.44 94 TYR A O 1
ATOM 769 N N . SER A 1 95 ? -4.074 -2.738 3.934 1 97.62 95 SER A N 1
ATOM 770 C CA . SER A 1 95 ? -3.619 -2.086 5.156 1 97.62 95 SER A CA 1
ATOM 771 C C . SER A 1 95 ? -2.318 -2.703 5.66 1 97.62 95 SER A C 1
ATOM 773 O O . SER A 1 95 ? -1.394 -1.984 6.043 1 97.62 95 SER A O 1
ATOM 775 N N . GLN A 1 96 ? -2.283 -3.98 5.703 1 97.31 96 GLN A N 1
ATOM 776 C CA . GLN A 1 96 ? -1.076 -4.68 6.137 1 97.31 96 GLN A CA 1
ATOM 777 C C . GLN A 1 96 ? 0.118 -4.301 5.266 1 97.31 96 GLN A C 1
ATOM 779 O O . GLN A 1 96 ? 1.22 -4.082 5.773 1 97.31 96 GLN A O 1
ATOM 784 N N . PHE A 1 97 ? -0.077 -4.25 3.961 1 97.75 97 PHE A N 1
ATOM 785 C CA . PHE A 1 97 ? 0.965 -3.822 3.035 1 97.75 97 PHE A CA 1
ATOM 786 C C . PHE A 1 97 ? 1.475 -2.432 3.396 1 97.75 97 PHE A C 1
ATOM 788 O O . PHE A 1 97 ? 2.684 -2.217 3.51 1 97.75 97 PHE A O 1
ATOM 795 N N . LEU A 1 98 ? 0.539 -1.521 3.539 1 97.75 98 LEU A N 1
ATOM 796 C CA . LEU A 1 98 ? 0.859 -0.116 3.764 1 97.75 98 LEU A CA 1
ATOM 797 C C . LEU A 1 98 ? 1.61 0.067 5.078 1 97.75 98 LEU A C 1
ATOM 799 O O . LEU A 1 98 ? 2.471 0.944 5.191 1 97.75 98 LEU A O 1
ATOM 803 N N . ARG A 1 99 ? 1.401 -0.746 6.074 1 96.56 99 ARG A N 1
ATOM 804 C CA . ARG A 1 99 ? 2.018 -0.608 7.391 1 96.56 99 ARG A CA 1
ATOM 805 C C . ARG A 1 99 ? 3.492 -0.995 7.348 1 96.56 99 ARG A C 1
ATOM 807 O O . ARG A 1 99 ? 4.238 -0.733 8.297 1 96.56 99 ARG A O 1
ATOM 814 N N . GLN A 1 100 ? 3.889 -1.508 6.211 1 94 100 GLN A N 1
ATOM 815 C CA . GLN A 1 100 ? 5.281 -1.902 6.043 1 94 100 GLN A CA 1
ATOM 816 C C . GLN A 1 100 ? 6.043 -0.888 5.195 1 94 100 GLN A C 1
ATOM 818 O O . GLN A 1 100 ? 7.188 -1.128 4.809 1 94 100 GLN A O 1
ATOM 823 N N . THR A 1 101 ? 5.441 0.196 4.918 1 93.88 101 THR A N 1
ATOM 824 C CA . THR A 1 101 ? 6.031 1.157 3.992 1 93.88 101 THR A CA 1
ATOM 825 C C . THR A 1 101 ? 6.691 2.305 4.75 1 93.88 101 THR A C 1
ATOM 827 O O . THR A 1 101 ? 6.359 2.561 5.91 1 93.88 101 THR A O 1
ATOM 830 N N . PRO A 1 102 ? 7.629 3.004 4.074 1 90.94 102 PRO A N 1
ATOM 831 C CA . PRO A 1 102 ? 8.242 4.188 4.688 1 90.94 102 PRO A CA 1
ATOM 832 C C . PRO A 1 102 ? 7.227 5.281 5 1 90.94 102 PRO A C 1
ATOM 834 O O . PRO A 1 102 ? 7.398 6.031 5.961 1 90.94 102 PRO A O 1
ATOM 837 N N . GLU A 1 103 ? 6.191 5.395 4.18 1 94.19 103 GLU A N 1
ATOM 838 C CA . GLU A 1 103 ? 5.152 6.395 4.434 1 94.19 103 GLU A CA 1
ATOM 839 C C . GLU A 1 103 ? 4.504 6.18 5.797 1 94.19 103 GLU A C 1
ATOM 841 O O . GLU A 1 103 ? 4.312 7.133 6.555 1 94.19 103 GLU A O 1
ATOM 846 N N . PHE A 1 104 ? 4.195 4.926 6.094 1 96.62 104 PHE A N 1
ATOM 847 C CA . PHE A 1 104 ? 3.59 4.613 7.387 1 96.62 104 PHE A CA 1
ATOM 848 C C . PHE A 1 104 ? 4.551 4.941 8.523 1 96.62 104 PHE A C 1
ATOM 850 O O . PHE A 1 104 ? 4.148 5.516 9.539 1 96.62 104 PHE A O 1
ATOM 857 N N . ASP A 1 105 ? 5.805 4.648 8.391 1 94.06 105 ASP A N 1
ATOM 858 C CA . ASP A 1 105 ? 6.824 4.941 9.391 1 94.06 105 ASP A CA 1
ATOM 859 C C . ASP A 1 105 ? 6.914 6.441 9.664 1 94.06 105 ASP A C 1
ATOM 861 O O . ASP A 1 105 ? 7.055 6.863 10.812 1 94.06 105 ASP A O 1
ATOM 865 N N . THR A 1 106 ? 6.867 7.148 8.633 1 94.06 106 THR A N 1
ATOM 866 C CA . THR A 1 106 ? 6.918 8.602 8.758 1 94.06 106 THR A CA 1
ATOM 867 C C . THR A 1 106 ? 5.754 9.109 9.602 1 94.06 106 THR A C 1
ATOM 869 O O . THR A 1 106 ? 5.934 9.977 10.461 1 94.06 106 THR A O 1
ATOM 872 N N . ILE A 1 107 ? 4.57 8.539 9.352 1 95.12 107 ILE A N 1
ATOM 873 C CA . ILE A 1 107 ? 3.385 8.961 10.094 1 95.12 107 ILE A CA 1
ATOM 874 C C . ILE A 1 107 ? 3.533 8.578 11.562 1 95.12 107 ILE A C 1
ATOM 876 O O . ILE A 1 107 ? 3.176 9.352 12.453 1 95.12 107 ILE A O 1
ATOM 880 N N . MET A 1 108 ? 4.031 7.379 11.828 1 94.81 108 MET A N 1
ATOM 881 C CA . MET A 1 108 ? 4.273 6.938 13.195 1 94.81 108 MET A CA 1
ATOM 882 C C . MET A 1 108 ? 5.223 7.895 13.914 1 94.81 108 MET A C 1
ATOM 884 O O . MET A 1 108 ? 4.996 8.25 15.07 1 94.81 108 MET A O 1
ATOM 888 N N . GLN A 1 109 ? 6.215 8.32 13.227 1 92.5 109 GLN A N 1
ATOM 889 C CA . GLN A 1 109 ? 7.195 9.25 13.789 1 92.5 109 GLN A CA 1
ATOM 890 C C . GLN A 1 109 ? 6.566 10.609 14.078 1 92.5 109 GLN A C 1
ATOM 892 O O . GLN A 1 109 ? 6.727 11.156 15.172 1 92.5 109 GLN A O 1
ATOM 897 N N . LEU A 1 110 ? 5.879 11.109 13.141 1 92.12 110 LEU A N 1
ATOM 898 C CA . LEU A 1 110 ? 5.262 12.43 13.266 1 92.12 110 LEU A CA 1
ATOM 899 C C . LEU A 1 110 ? 4.223 12.438 14.383 1 92.12 110 LEU A C 1
ATOM 901 O O . LEU A 1 110 ? 4.023 13.461 15.039 1 92.12 110 LEU A O 1
ATOM 905 N N . ASN A 1 111 ? 3.557 11.289 14.523 1 91.94 111 ASN A N 1
ATOM 906 C CA . ASN A 1 111 ? 2.547 11.164 15.57 1 91.94 111 ASN A CA 1
ATOM 907 C C . ASN A 1 111 ? 3.18 10.938 16.938 1 91.94 111 ASN A C 1
ATOM 909 O O . ASN A 1 111 ? 2.49 10.969 17.953 1 91.94 111 ASN A O 1
ATOM 913 N N . GLY A 1 112 ? 4.457 10.555 16.953 1 88.5 112 GLY A N 1
ATOM 914 C CA . GLY A 1 112 ? 5.168 10.344 18.203 1 88.5 112 GLY A CA 1
ATOM 915 C C . GLY A 1 112 ? 5.055 8.922 18.719 1 88.5 112 GLY A C 1
ATOM 916 O O . GLY A 1 112 ? 5.219 8.672 19.922 1 88.5 112 GLY A O 1
ATOM 917 N N . ASP A 1 113 ? 4.73 7.961 17.906 1 88.19 113 ASP A N 1
ATOM 918 C CA . ASP A 1 113 ? 4.543 6.578 18.344 1 88.19 113 ASP A CA 1
ATOM 919 C C . ASP A 1 113 ? 5.871 5.949 18.766 1 88.19 113 ASP A C 1
ATOM 921 O O . ASP A 1 113 ? 5.898 5.023 19.578 1 88.19 113 ASP A O 1
ATOM 925 N N . TYR A 1 114 ? 6.891 6.312 18.109 1 76.56 114 TYR A N 1
ATOM 926 C CA . TYR A 1 114 ? 8.172 5.73 18.5 1 76.56 114 TYR A CA 1
ATOM 927 C C . TYR A 1 114 ? 8.648 6.289 19.828 1 76.56 114 TYR A C 1
ATOM 929 O O . TYR A 1 114 ? 9.414 5.633 20.547 1 76.56 114 TYR A O 1
ATOM 937 N N . ALA A 1 115 ? 8.344 7.523 20.016 1 66 115 ALA A N 1
ATOM 938 C CA . ALA A 1 115 ? 8.68 8.086 21.328 1 66 115 ALA A CA 1
ATOM 939 C C . ALA A 1 115 ? 7.863 7.426 22.438 1 66 115 ALA A C 1
ATOM 941 O O . ALA A 1 115 ? 8.352 7.27 23.562 1 66 115 ALA A O 1
ATOM 942 N N . LYS A 1 116 ? 6.648 7.195 22.234 1 54.06 116 LYS A N 1
ATOM 943 C CA . LYS A 1 116 ? 5.805 6.57 23.234 1 54.06 116 LYS A CA 1
ATOM 944 C C . LYS A 1 116 ? 6.277 5.152 23.547 1 54.06 116 LYS A C 1
ATOM 946 O O . LYS A 1 116 ? 5.922 4.59 24.594 1 54.06 116 LYS A O 1
ATOM 951 N N . ARG A 1 117 ? 7.031 4.629 22.656 1 49.62 117 ARG A N 1
ATOM 952 C CA . ARG A 1 117 ? 7.48 3.273 22.969 1 49.62 117 ARG A CA 1
ATOM 953 C C . ARG A 1 117 ? 8.562 3.283 24.047 1 49.62 117 ARG A C 1
ATOM 955 O O . ARG A 1 117 ? 8.836 2.252 24.656 1 49.62 117 ARG A O 1
ATOM 962 N N . TRP A 1 118 ? 9.266 4.309 23.984 1 39.62 118 TRP A N 1
ATOM 963 C CA . TRP A 1 118 ? 10.312 4.344 25 1 39.62 118 TRP A CA 1
ATOM 964 C C . TRP A 1 118 ? 9.75 4.75 26.359 1 39.62 118 TRP A C 1
ATOM 966 O O . TRP A 1 118 ? 10.453 4.688 27.359 1 39.62 118 TRP A O 1
ATOM 976 N N . PHE A 1 119 ? 8.695 5.23 26.438 1 31 119 PHE A N 1
ATOM 977 C CA . PHE A 1 119 ? 8.281 5.516 27.812 1 31 119 PHE A CA 1
ATOM 978 C C . PHE A 1 119 ? 7.395 4.402 28.359 1 31 119 PHE A C 1
ATOM 980 O O . PHE A 1 119 ? 6.617 3.803 27.609 1 31 119 PHE A O 1
ATOM 987 N N . MET B 1 1 ? 14.719 29.578 -7.203 1 45.28 1 MET B N 1
ATOM 988 C CA . MET B 1 1 ? 15.945 29.391 -6.422 1 45.28 1 MET B CA 1
ATOM 989 C C . MET B 1 1 ? 16.531 28.016 -6.656 1 45.28 1 MET B C 1
ATOM 991 O O . MET B 1 1 ? 17.734 27.875 -6.914 1 45.28 1 MET B O 1
ATOM 995 N N . TYR B 1 2 ? 15.688 27.016 -6.738 1 50.69 2 TYR B N 1
ATOM 996 C CA . TYR B 1 2 ? 16.234 25.672 -6.859 1 50.69 2 TYR B CA 1
ATOM 997 C C . TYR B 1 2 ? 16.734 25.422 -8.273 1 50.69 2 TYR B C 1
ATOM 999 O O . TYR B 1 2 ? 17.719 24.688 -8.469 1 50.69 2 TYR B O 1
ATOM 1007 N N . HIS B 1 3 ? 16.141 26.094 -9.062 1 55.5 3 HIS B N 1
ATOM 1008 C CA . HIS B 1 3 ? 16.641 25.938 -10.422 1 55.5 3 HIS B CA 1
ATOM 1009 C C . HIS B 1 3 ? 18.094 26.359 -10.523 1 55.5 3 HIS B C 1
ATOM 1011 O O . HIS B 1 3 ? 18.906 25.688 -11.18 1 55.5 3 HIS B O 1
ATOM 1017 N N . ASP B 1 4 ? 18.234 27.516 -9.875 1 54.94 4 ASP B N 1
ATOM 1018 C CA . ASP B 1 4 ? 19.594 28.062 -9.93 1 54.94 4 ASP B CA 1
ATOM 1019 C C . ASP B 1 4 ? 20.578 27.141 -9.227 1 54.94 4 ASP B C 1
ATOM 1021 O O . ASP B 1 4 ? 21.703 26.969 -9.695 1 54.94 4 ASP B O 1
ATOM 1025 N N . LEU B 1 5 ? 20.109 26.578 -8.18 1 55.03 5 LEU B N 1
ATOM 1026 C CA . LEU B 1 5 ? 20.969 25.641 -7.461 1 55.03 5 LEU B CA 1
ATOM 1027 C C . LEU B 1 5 ? 21.297 24.422 -8.32 1 55.03 5 LEU B C 1
ATOM 1029 O O . LEU B 1 5 ? 22.453 24 -8.375 1 55.03 5 LEU B O 1
ATOM 1033 N N . PHE B 1 6 ? 20.344 24.047 -9.07 1 58 6 PHE B N 1
ATOM 1034 C CA . PHE B 1 6 ? 20.578 22.891 -9.922 1 58 6 PHE B CA 1
ATOM 1035 C C . PHE B 1 6 ? 21.5 23.266 -11.086 1 58 6 PHE B C 1
ATOM 1037 O O . PHE B 1 6 ? 22.406 22.5 -11.438 1 58 6 PHE B O 1
ATOM 1044 N N . SER B 1 7 ? 21.266 24.484 -11.508 1 59.03 7 SER B N 1
ATOM 1045 C CA . SER B 1 7 ? 22.141 24.953 -12.578 1 59.03 7 SER B CA 1
ATOM 1046 C C . SER B 1 7 ? 23.578 25.109 -12.094 1 59.03 7 SER B C 1
ATOM 1048 O O . SER B 1 7 ? 24.516 24.781 -12.812 1 59.03 7 SER B O 1
ATOM 1050 N N . THR B 1 8 ? 23.625 25.547 -10.883 1 54.25 8 THR B N 1
ATOM 1051 C CA . THR B 1 8 ? 24.953 25.734 -10.281 1 54.25 8 THR B CA 1
ATOM 1052 C C . THR B 1 8 ? 25.609 24.375 -10.016 1 54.25 8 THR B C 1
ATOM 1054 O O . THR B 1 8 ? 26.797 24.203 -10.266 1 54.25 8 THR B O 1
ATOM 1057 N N . LEU B 1 9 ? 24.812 23.484 -9.477 1 54.56 9 LEU B N 1
ATOM 1058 C CA . LEU B 1 9 ? 25.375 22.141 -9.258 1 54.56 9 LEU B CA 1
ATOM 1059 C C . LEU B 1 9 ? 25.797 21.5 -10.57 1 54.56 9 LEU B C 1
ATOM 1061 O O . LEU B 1 9 ? 26.828 20.859 -10.648 1 54.56 9 LEU B O 1
ATOM 1065 N N . ASP B 1 10 ? 25 21.75 -11.633 1 58.47 10 ASP B N 1
ATOM 1066 C CA . ASP B 1 10 ? 25.344 21.312 -12.977 1 58.47 10 ASP B CA 1
ATOM 1067 C C . ASP B 1 10 ? 26.672 21.922 -13.43 1 58.47 10 ASP B C 1
ATOM 1069 O O . ASP B 1 10 ? 27.516 21.234 -13.992 1 58.47 10 ASP B O 1
ATOM 1073 N N . LYS B 1 11 ? 26.766 23.156 -13.219 1 58.75 11 LYS B N 1
ATOM 1074 C CA . LYS B 1 11 ? 27.953 23.891 -13.648 1 58.75 11 LYS B CA 1
ATOM 1075 C C . LYS B 1 11 ? 29.188 23.438 -12.883 1 58.75 11 LYS B C 1
ATOM 1077 O O . LYS B 1 11 ? 30.297 23.422 -13.438 1 58.75 11 LYS B O 1
ATOM 1082 N N . LEU B 1 12 ? 28.969 23.266 -11.703 1 52.31 12 LEU B N 1
ATOM 1083 C CA . LEU B 1 12 ? 30.094 22.828 -10.883 1 52.31 12 LEU B CA 1
ATOM 1084 C C . LEU B 1 12 ? 30.406 21.359 -11.133 1 52.31 12 LEU B C 1
ATOM 1086 O O . LEU B 1 12 ? 31.344 20.812 -10.539 1 52.31 12 LEU B O 1
ATOM 1090 N N . GLY B 1 13 ? 29.828 20.906 -12.016 1 49.75 13 GLY B N 1
ATOM 1091 C CA . GLY B 1 13 ? 30.141 19.547 -12.391 1 49.75 13 GLY B CA 1
ATOM 1092 C C . GLY B 1 13 ? 29.609 18.516 -11.398 1 49.75 13 GLY B C 1
ATOM 1093 O O . GLY B 1 13 ? 30.031 17.359 -11.398 1 49.75 13 GLY B O 1
ATOM 1094 N N . VAL B 1 14 ? 29.281 19.156 -10.367 1 50.38 14 VAL B N 1
ATOM 1095 C CA . VAL B 1 14 ? 28.719 18.219 -9.391 1 50.38 14 VAL B CA 1
ATOM 1096 C C . VAL B 1 14 ? 27.469 17.562 -9.961 1 50.38 14 VAL B C 1
ATOM 1098 O O . VAL B 1 14 ? 26.453 18.234 -10.164 1 50.38 14 VAL B O 1
ATOM 1101 N N . THR B 1 15 ? 27.625 16.875 -10.852 1 48.59 15 THR B N 1
ATOM 1102 C CA . THR B 1 15 ? 26.531 16.062 -11.391 1 48.59 15 THR B CA 1
ATOM 1103 C C . THR B 1 15 ? 25.781 15.367 -10.266 1 48.59 15 THR B C 1
ATOM 1105 O O . THR B 1 15 ? 26.312 14.477 -9.602 1 48.59 15 THR B O 1
ATOM 1108 N N . TYR B 1 16 ? 25.406 16.172 -9.266 1 50.75 16 TYR B N 1
ATOM 1109 C CA . TYR B 1 16 ? 24.516 15.344 -8.453 1 50.75 16 TYR B CA 1
ATOM 1110 C C . TYR B 1 16 ? 23.656 14.453 -9.32 1 50.75 16 TYR B C 1
ATOM 1112 O O . TYR B 1 16 ? 23.172 14.875 -10.375 1 50.75 16 TYR B O 1
ATOM 1120 N N . ASP B 1 17 ? 23.797 13.242 -9.086 1 61.09 17 ASP B N 1
ATOM 1121 C CA . ASP B 1 17 ? 22.969 12.328 -9.875 1 61.09 17 ASP B CA 1
ATOM 1122 C C . ASP B 1 17 ? 21.516 12.773 -9.875 1 61.09 17 ASP B C 1
ATOM 1124 O O . ASP B 1 17 ? 20.891 12.906 -8.82 1 61.09 17 ASP B O 1
ATOM 1128 N N . LYS B 1 18 ? 21.203 13.742 -10.766 1 64.19 18 LYS B N 1
ATOM 1129 C CA . LYS B 1 18 ? 19.859 14.234 -10.992 1 64.19 18 LYS B CA 1
ATOM 1130 C C . LYS B 1 18 ? 18.812 13.289 -10.406 1 64.19 18 LYS B C 1
ATOM 1132 O O . LYS B 1 18 ? 17.828 13.727 -9.82 1 64.19 18 LYS B O 1
ATOM 1137 N N . ALA B 1 19 ? 19.062 12.109 -10.5 1 68.44 19 ALA B N 1
ATOM 1138 C CA . ALA B 1 19 ? 18.141 11.094 -9.984 1 68.44 19 ALA B CA 1
ATOM 1139 C C . ALA B 1 19 ? 18.078 11.133 -8.461 1 68.44 19 ALA B C 1
ATOM 1141 O O . ALA B 1 19 ? 17 11.023 -7.879 1 68.44 19 ALA B O 1
ATOM 1142 N N . GLU B 1 20 ? 19.172 11.422 -7.855 1 71.19 20 GLU B N 1
ATOM 1143 C CA . GLU B 1 20 ? 19.234 11.469 -6.395 1 71.19 20 GLU B CA 1
ATOM 1144 C C . GLU B 1 20 ? 18.531 12.711 -5.852 1 71.19 20 GLU B C 1
ATOM 1146 O O . GLU B 1 20 ? 17.828 12.648 -4.848 1 71.19 20 GLU B O 1
ATOM 1151 N N . LEU B 1 21 ? 18.766 13.828 -6.434 1 72.44 21 LEU B N 1
ATOM 1152 C CA . LEU B 1 21 ? 18.125 15.07 -6.012 1 72.44 21 LEU B CA 1
ATOM 1153 C C . LEU B 1 21 ? 16.609 14.984 -6.156 1 72.44 21 LEU B C 1
ATOM 1155 O O . LEU B 1 21 ? 15.875 15.453 -5.285 1 72.44 21 LEU B O 1
ATOM 1159 N N . GLN B 1 22 ? 16.266 14.391 -7.312 1 76.88 22 GLN B N 1
ATOM 1160 C CA . GLN B 1 22 ? 14.828 14.227 -7.52 1 76.88 22 GLN B CA 1
ATOM 1161 C C . GLN B 1 22 ? 14.211 13.359 -6.43 1 76.88 22 GLN B C 1
ATOM 1163 O O . GLN B 1 22 ? 13.125 13.656 -5.934 1 76.88 22 GLN B O 1
ATOM 1168 N N . GLU B 1 23 ? 14.906 12.383 -6.051 1 77.38 23 GLU B N 1
ATOM 1169 C CA . GLU B 1 23 ? 14.438 11.508 -4.98 1 77.38 23 GLU B CA 1
ATOM 1170 C C . GLU B 1 23 ? 14.305 12.266 -3.664 1 77.38 23 GLU B C 1
ATOM 1172 O O . GLU B 1 23 ? 13.344 12.062 -2.918 1 77.38 23 GLU B O 1
ATOM 1177 N N . LYS B 1 24 ? 15.219 13.164 -3.426 1 75.56 24 LYS B N 1
ATOM 1178 C CA . LYS B 1 24 ? 15.18 13.945 -2.195 1 75.56 24 LYS B CA 1
ATOM 1179 C C . LYS B 1 24 ? 14.016 14.938 -2.205 1 75.56 24 LYS B C 1
ATOM 1181 O O . LYS B 1 24 ? 13.352 15.125 -1.186 1 75.56 24 LYS B O 1
ATOM 1186 N N . ILE B 1 25 ? 13.859 15.508 -3.324 1 77.75 25 ILE B N 1
ATOM 1187 C CA . ILE B 1 25 ? 12.742 16.438 -3.457 1 77.75 25 ILE B CA 1
ATOM 1188 C C . ILE B 1 25 ? 11.43 15.703 -3.225 1 77.75 25 ILE B C 1
ATOM 1190 O O . ILE B 1 25 ? 10.578 16.156 -2.461 1 77.75 25 ILE B O 1
ATOM 1194 N N . ASP B 1 26 ? 11.297 14.555 -3.875 1 79.44 26 ASP B N 1
ATOM 1195 C CA . ASP B 1 26 ? 10.086 13.75 -3.727 1 79.44 26 ASP B CA 1
ATOM 1196 C C . ASP B 1 26 ? 9.836 13.406 -2.26 1 79.44 26 ASP B C 1
ATOM 1198 O O . ASP B 1 26 ? 8.703 13.477 -1.785 1 79.44 26 ASP B O 1
ATOM 1202 N N . LYS B 1 27 ? 10.898 13.07 -1.595 1 80.88 27 LYS B N 1
ATOM 1203 C CA . LYS B 1 27 ? 10.797 12.703 -0.185 1 80.88 27 LYS B CA 1
ATOM 1204 C C . LYS B 1 27 ? 10.344 13.891 0.66 1 80.88 27 LYS B C 1
ATOM 1206 O O . LYS B 1 27 ? 9.492 13.75 1.537 1 80.88 27 LYS B O 1
ATOM 1211 N N . LEU B 1 28 ? 10.875 15.008 0.409 1 81 28 LEU B N 1
ATOM 1212 C CA . LEU B 1 28 ? 10.531 16.203 1.166 1 81 28 LEU B CA 1
ATOM 1213 C C . LEU B 1 28 ? 9.078 16.609 0.928 1 81 28 LEU B C 1
ATOM 1215 O O . LEU B 1 28 ? 8.383 17.016 1.859 1 81 28 LEU B O 1
ATOM 1219 N N . GLU B 1 29 ? 8.719 16.531 -0.31 1 82.5 29 GLU B N 1
ATOM 1220 C CA . GLU B 1 29 ? 7.332 16.828 -0.641 1 82.5 29 GLU B CA 1
ATOM 1221 C C . GLU B 1 29 ? 6.367 15.898 0.09 1 82.5 29 GLU B C 1
ATOM 1223 O O . GLU B 1 29 ? 5.383 16.344 0.676 1 82.5 29 GLU B O 1
ATOM 1228 N N . ARG B 1 30 ? 6.711 14.672 0.096 1 86.38 30 ARG B N 1
ATOM 1229 C CA . ARG B 1 30 ? 5.871 13.695 0.784 1 86.38 30 ARG B CA 1
ATOM 1230 C C . ARG B 1 30 ? 5.82 13.977 2.283 1 86.38 30 ARG B C 1
ATOM 1232 O O . ARG B 1 30 ? 4.773 13.836 2.912 1 86.38 30 ARG B O 1
ATOM 1239 N N . GLU B 1 31 ? 6.914 14.406 2.824 1 87.69 31 GLU B N 1
ATOM 1240 C CA . GLU B 1 31 ? 6.973 14.711 4.25 1 87.69 31 GLU B CA 1
ATOM 1241 C C . GLU B 1 31 ? 6.121 15.93 4.586 1 87.69 31 GLU B C 1
ATOM 1243 O O . GLU B 1 31 ? 5.473 15.977 5.637 1 87.69 31 GLU B O 1
ATOM 1248 N N . THR B 1 32 ? 6.203 16.875 3.699 1 90.19 32 THR B N 1
ATOM 1249 C CA . THR B 1 32 ? 5.387 18.062 3.898 1 90.19 32 THR B CA 1
ATOM 1250 C C . THR B 1 32 ? 3.902 17.703 3.891 1 90.19 32 THR B C 1
ATOM 1252 O O . THR B 1 32 ? 3.143 18.172 4.738 1 90.19 32 THR B O 1
ATOM 1255 N N . VAL B 1 33 ? 3.537 16.906 2.953 1 94.38 33 VAL B N 1
ATOM 1256 C CA . VAL B 1 33 ? 2.145 16.484 2.871 1 94.38 33 VAL B CA 1
ATOM 1257 C C . VAL B 1 33 ? 1.778 15.672 4.113 1 94.38 33 VAL B C 1
ATOM 1259 O O . VAL B 1 33 ? 0.715 15.875 4.703 1 94.38 33 VAL B O 1
ATOM 1262 N N . ALA B 1 34 ? 2.637 14.789 4.539 1 95.56 34 ALA B N 1
ATOM 1263 C CA . ALA B 1 34 ? 2.396 13.977 5.73 1 95.56 34 ALA B CA 1
ATOM 1264 C C . ALA B 1 34 ? 2.176 14.859 6.957 1 95.56 34 ALA B C 1
ATOM 1266 O O . ALA B 1 34 ? 1.241 14.641 7.73 1 95.56 34 ALA B O 1
ATOM 1267 N N . LYS B 1 35 ? 2.971 15.844 7.102 1 94.06 35 LYS B N 1
ATOM 1268 C CA . LYS B 1 35 ? 2.842 16.781 8.227 1 94.06 35 LYS B CA 1
ATOM 1269 C C . LYS B 1 35 ? 1.5 17.5 8.18 1 94.06 35 LYS B C 1
ATOM 1271 O O . LYS B 1 35 ? 0.826 17.625 9.203 1 94.06 35 LYS B O 1
ATOM 1276 N N . THR B 1 36 ? 1.159 17.938 7.027 1 95.44 36 THR B N 1
ATOM 1277 C CA . THR B 1 36 ? -0.111 18.641 6.844 1 95.44 36 THR B CA 1
ATOM 1278 C C . THR B 1 36 ? -1.281 17.734 7.215 1 95.44 36 THR B C 1
ATOM 1280 O O . THR B 1 36 ? -2.219 18.172 7.887 1 95.44 36 THR B O 1
ATOM 1283 N N . LEU B 1 37 ? -1.208 16.531 6.809 1 97.56 37 LEU B N 1
ATOM 1284 C CA . LEU B 1 37 ? -2.279 15.57 7.059 1 97.56 37 LEU B CA 1
ATOM 1285 C C . LEU B 1 37 ? -2.385 15.25 8.547 1 97.56 37 LEU B C 1
ATOM 1287 O O . LEU B 1 37 ? -3.488 15.133 9.086 1 97.56 37 LEU B O 1
ATOM 1291 N N . VAL B 1 38 ? -1.269 15.086 9.211 1 96.19 38 VAL B N 1
ATOM 1292 C CA . VAL B 1 38 ? -1.276 14.82 10.648 1 96.19 38 VAL B CA 1
ATOM 1293 C C . VAL B 1 38 ? -1.908 16 11.383 1 96.19 38 VAL B C 1
ATOM 1295 O O . VAL B 1 38 ? -2.732 15.805 12.281 1 96.19 38 VAL B O 1
ATOM 1298 N N . GLN B 1 39 ? -1.558 17.141 11.016 1 94.94 39 GLN B N 1
ATOM 1299 C CA . GLN B 1 39 ? -2.148 18.328 11.625 1 94.94 39 GLN B CA 1
ATOM 1300 C C . GLN B 1 39 ? -3.648 18.391 11.352 1 94.94 39 GLN B C 1
ATOM 1302 O O . GLN B 1 39 ? -4.43 18.719 12.25 1 94.94 39 GLN B O 1
ATOM 1307 N N . GLN B 1 40 ? -4.016 18.156 10.086 1 96.12 40 GLN B N 1
ATOM 1308 C CA . GLN B 1 40 ? -5.43 18.141 9.727 1 96.12 40 GLN B CA 1
ATOM 1309 C C . GLN B 1 40 ? -6.203 17.125 10.547 1 96.12 40 GLN B C 1
ATOM 1311 O O . GLN B 1 40 ? -7.332 17.375 10.977 1 96.12 40 GLN B O 1
ATOM 1316 N N . ALA B 1 41 ? -5.664 15.969 10.703 1 96.75 41 ALA B N 1
ATOM 1317 C CA . ALA B 1 41 ? -6.293 14.914 11.492 1 96.75 41 ALA B CA 1
ATOM 1318 C C . ALA B 1 41 ? -6.555 15.375 12.922 1 96.75 41 ALA B C 1
ATOM 1320 O O . ALA B 1 41 ? -7.629 15.125 13.477 1 96.75 41 ALA B O 1
ATOM 1321 N N . LYS B 1 42 ? -5.613 15.961 13.516 1 92.5 42 LYS B N 1
ATOM 1322 C CA . LYS B 1 42 ? -5.773 16.5 14.867 1 92.5 42 LYS B CA 1
ATOM 1323 C C . LYS B 1 42 ? -6.883 17.547 14.922 1 92.5 42 LYS B C 1
ATOM 1325 O O . LYS B 1 42 ? -7.688 17.547 15.859 1 92.5 42 LYS B O 1
ATOM 1330 N N . GLY B 1 43 ? -6.906 18.375 13.938 1 93.5 43 GLY B N 1
ATOM 1331 C CA . GLY B 1 43 ? -7.949 19.375 13.859 1 93.5 43 GLY B CA 1
ATOM 1332 C C . GLY B 1 43 ? -9.344 18.797 13.727 1 93.5 43 GLY B C 1
ATOM 1333 O O . GLY B 1 43 ? -10.32 19.375 14.195 1 93.5 43 GLY B O 1
ATOM 1334 N N . LEU B 1 44 ? -9.461 17.625 13.062 1 95.12 44 LEU B N 1
ATOM 1335 C CA . LEU B 1 44 ? -10.727 16.938 12.859 1 95.12 44 LEU B CA 1
ATOM 1336 C C . LEU B 1 44 ? -11.055 16.031 14.039 1 95.12 44 LEU B C 1
ATOM 1338 O O . LEU B 1 44 ? -12.109 15.391 14.07 1 95.12 44 LEU B O 1
ATOM 1342 N N . ASN B 1 45 ? -10.141 15.93 14.969 1 91.81 45 ASN B N 1
ATOM 1343 C CA . ASN B 1 45 ? -10.234 15.008 16.094 1 91.81 45 ASN B CA 1
ATOM 1344 C C . ASN B 1 45 ? -10.258 13.555 15.633 1 91.81 45 ASN B C 1
ATOM 1346 O O . ASN B 1 45 ? -10.984 12.734 16.188 1 91.81 45 ASN B O 1
ATOM 1350 N N . LEU B 1 46 ? -9.609 13.359 14.516 1 91.06 46 LEU B N 1
ATOM 1351 C CA . LEU B 1 46 ? -9.367 11.992 14.086 1 91.06 46 LEU B CA 1
ATOM 1352 C C . LEU B 1 46 ? -8.25 11.352 14.898 1 91.06 46 LEU B C 1
ATOM 1354 O O . LEU B 1 46 ? -7.102 11.805 14.844 1 91.06 46 LEU B O 1
ATOM 1358 N N . SER B 1 47 ? -8.578 10.359 15.602 1 87.44 47 SER B N 1
ATOM 1359 C CA . SER B 1 47 ? -7.586 9.727 16.469 1 87.44 47 SER B CA 1
ATOM 1360 C C . SER B 1 47 ? -6.531 8.992 15.656 1 87.44 47 SER B C 1
ATOM 1362 O O . SER B 1 47 ? -6.855 8.102 14.867 1 87.44 47 SER B O 1
ATOM 1364 N N . LEU B 1 48 ? -5.305 9.375 15.891 1 90.5 48 LEU B N 1
ATOM 1365 C CA . LEU B 1 48 ? -4.184 8.703 15.242 1 90.5 48 LEU B CA 1
ATOM 1366 C C . LEU B 1 48 ? -3.615 7.605 16.125 1 90.5 48 LEU B C 1
ATOM 1368 O O . LEU B 1 48 ? -2.439 7.25 16.016 1 90.5 48 LEU B O 1
ATOM 1372 N N . GLU B 1 49 ? -4.422 7.121 16.938 1 88.75 49 GLU B N 1
ATOM 1373 C CA . GLU B 1 49 ? -4.012 6.004 17.781 1 88.75 49 GLU B CA 1
ATOM 1374 C C . GLU B 1 49 ? -4.191 4.668 17.062 1 88.75 49 GLU B C 1
ATOM 1376 O O . GLU B 1 49 ? -3.459 3.713 17.328 1 88.75 49 GLU B O 1
ATOM 1381 N N . THR B 1 50 ? -5.137 4.707 16.156 1 90.19 50 THR B N 1
ATOM 1382 C CA . THR B 1 50 ? -5.43 3.453 15.469 1 90.19 50 THR B CA 1
ATOM 1383 C C . THR B 1 50 ? -4.559 3.299 14.227 1 90.19 50 THR B C 1
ATOM 1385 O O . THR B 1 50 ? -4.223 4.289 13.57 1 90.19 50 THR B O 1
ATOM 1388 N N . ASN B 1 51 ? -4.27 2.078 13.93 1 92.81 51 ASN B N 1
ATOM 1389 C CA . ASN B 1 51 ? -3.525 1.778 12.711 1 92.81 51 ASN B CA 1
ATOM 1390 C C . ASN B 1 51 ? -4.316 2.16 11.461 1 92.81 51 ASN B C 1
ATOM 1392 O O . ASN B 1 51 ? -3.732 2.562 10.453 1 92.81 51 ASN B O 1
ATOM 1396 N N . GLN B 1 52 ? -5.594 2.088 11.547 1 94.69 52 GLN B N 1
ATOM 1397 C CA . GLN B 1 52 ? -6.43 2.414 10.398 1 94.69 52 GLN B CA 1
ATOM 1398 C C . GLN B 1 52 ? -6.258 3.875 9.992 1 94.69 52 GLN B C 1
ATOM 1400 O O . GLN B 1 52 ? -6.043 4.18 8.82 1 94.69 52 GLN B O 1
ATOM 1405 N N . ALA B 1 53 ? -6.391 4.707 10.961 1 95.44 53 ALA B N 1
ATOM 1406 C CA . ALA B 1 53 ? -6.242 6.133 10.68 1 95.44 53 ALA B CA 1
ATOM 1407 C C . ALA B 1 53 ? -4.852 6.438 10.125 1 95.44 53 ALA B C 1
ATOM 1409 O O . ALA B 1 53 ? -4.715 7.168 9.141 1 95.44 53 ALA B O 1
ATOM 1410 N N . LYS B 1 54 ? -3.834 5.883 10.703 1 96.62 54 LYS B N 1
ATOM 1411 C CA . LYS B 1 54 ? -2.461 6.105 10.258 1 96.62 54 LYS B CA 1
ATOM 1412 C C . LYS B 1 54 ? -2.246 5.562 8.844 1 96.62 54 LYS B C 1
ATOM 1414 O O . LYS B 1 54 ? -1.53 6.164 8.047 1 96.62 54 LYS B O 1
ATOM 1419 N N . THR B 1 55 ? -2.822 4.434 8.594 1 97.81 55 THR B N 1
ATOM 1420 C CA . THR B 1 55 ? -2.719 3.826 7.27 1 97.81 55 THR B CA 1
ATOM 1421 C C . THR B 1 55 ? -3.375 4.711 6.215 1 97.81 55 THR B C 1
ATOM 1423 O O . THR B 1 55 ? -2.836 4.883 5.121 1 97.81 55 THR B O 1
ATOM 1426 N N . VAL B 1 56 ? -4.52 5.254 6.547 1 98.12 56 VAL B N 1
ATOM 1427 C CA . VAL B 1 56 ? -5.219 6.156 5.637 1 98.12 56 VAL B CA 1
ATOM 1428 C C . VAL B 1 56 ? -4.344 7.375 5.344 1 98.12 56 VAL B C 1
ATOM 1430 O O . VAL B 1 56 ? -4.184 7.766 4.184 1 98.12 56 VAL B O 1
ATOM 1433 N N . ILE B 1 57 ? -3.742 7.934 6.344 1 97.81 57 ILE B N 1
ATOM 1434 C CA . ILE B 1 57 ? -2.91 9.125 6.199 1 97.81 57 ILE B CA 1
ATOM 1435 C C . ILE B 1 57 ? -1.667 8.789 5.379 1 97.81 57 ILE B C 1
ATOM 1437 O O . ILE B 1 57 ? -1.256 9.57 4.52 1 97.81 57 ILE B O 1
ATOM 1441 N N . ALA B 1 58 ? -1.077 7.656 5.645 1 97 58 ALA B N 1
ATOM 1442 C CA . ALA B 1 58 ? 0.073 7.211 4.859 1 97 58 ALA B CA 1
ATOM 1443 C C . ALA B 1 58 ? -0.276 7.121 3.377 1 97 58 ALA B C 1
ATOM 1445 O O . ALA B 1 58 ? 0.479 7.59 2.525 1 97 58 ALA B O 1
ATOM 1446 N N . ALA B 1 59 ? -1.417 6.52 3.064 1 98.12 59 ALA B N 1
ATOM 1447 C CA . ALA B 1 59 ? -1.849 6.371 1.676 1 98.12 59 ALA B CA 1
ATOM 1448 C C . ALA B 1 59 ? -2.086 7.73 1.026 1 98.12 59 ALA B C 1
ATOM 1450 O O . ALA B 1 59 ? -1.64 7.977 -0.097 1 98.12 59 ALA B O 1
ATOM 1451 N N . LEU B 1 60 ? -2.768 8.609 1.72 1 97.88 60 LEU B N 1
ATOM 1452 C CA . LEU B 1 60 ? -3.045 9.953 1.209 1 97.88 60 LEU B CA 1
ATOM 1453 C C . LEU B 1 60 ? -1.749 10.711 0.95 1 97.88 60 LEU B C 1
ATOM 1455 O O . LEU B 1 60 ? -1.639 11.438 -0.04 1 97.88 60 LEU B O 1
ATOM 1459 N N . SER B 1 61 ? -0.738 10.602 1.838 1 96.12 61 SER B N 1
ATOM 1460 C CA . SER B 1 61 ? 0.516 11.336 1.72 1 96.12 61 SER B CA 1
ATOM 1461 C C . SER B 1 61 ? 1.241 10.984 0.424 1 96.12 61 SER B C 1
ATOM 1463 O O . SER B 1 61 ? 1.892 11.844 -0.179 1 96.12 61 SER B O 1
ATOM 1465 N N . ARG B 1 62 ? 1.154 9.75 0.02 1 94.69 62 ARG B N 1
ATOM 1466 C CA . ARG B 1 62 ? 1.792 9.352 -1.231 1 94.69 62 ARG B CA 1
ATOM 1467 C C . ARG B 1 62 ? 0.933 9.742 -2.43 1 94.69 62 ARG B C 1
ATOM 1469 O O . ARG B 1 62 ? 1.446 10.242 -3.432 1 94.69 62 ARG B O 1
ATOM 1476 N N . ASN B 1 63 ? -0.394 9.516 -2.334 1 95.88 63 ASN B N 1
ATOM 1477 C CA . ASN B 1 63 ? -1.288 9.734 -3.465 1 95.88 63 ASN B CA 1
ATOM 1478 C C . ASN B 1 63 ? -1.38 11.219 -3.822 1 95.88 63 ASN B C 1
ATOM 1480 O O . ASN B 1 63 ? -1.604 11.57 -4.984 1 95.88 63 ASN B O 1
ATOM 1484 N N . TYR B 1 64 ? -1.2 12.047 -2.842 1 93.25 64 TYR B N 1
ATOM 1485 C CA . TYR B 1 64 ? -1.282 13.484 -3.045 1 93.25 64 TYR B CA 1
ATOM 1486 C C . TYR B 1 64 ? 0.063 14.156 -2.783 1 93.25 64 TYR B C 1
ATOM 1488 O O . TYR B 1 64 ? 0.12 15.258 -2.246 1 93.25 64 TYR B O 1
ATOM 1496 N N . SER B 1 65 ? 1.19 13.523 -2.947 1 84.62 65 SER B N 1
ATOM 1497 C CA . SER B 1 65 ? 2.543 13.859 -2.514 1 84.62 65 SER B CA 1
ATOM 1498 C C . SER B 1 65 ? 2.934 15.266 -2.953 1 84.62 65 SER B C 1
ATOM 1500 O O . SER B 1 65 ? 3.873 15.852 -2.412 1 84.62 65 SER B O 1
ATOM 1502 N N . THR B 1 66 ? 2.166 15.93 -3.85 1 85.88 66 THR B N 1
ATOM 1503 C CA . THR B 1 66 ? 2.596 17.25 -4.277 1 85.88 66 THR B CA 1
ATOM 1504 C C . THR B 1 66 ? 1.511 18.297 -3.998 1 85.88 66 THR B C 1
ATOM 1506 O O . THR B 1 66 ? 1.616 19.438 -4.434 1 85.88 66 THR B O 1
ATOM 1509 N N . ASP B 1 67 ? 0.564 17.891 -3.285 1 92.56 67 ASP B N 1
ATOM 1510 C CA . ASP B 1 67 ? -0.56 18.797 -3.076 1 92.56 67 ASP B CA 1
ATOM 1511 C C . ASP B 1 67 ? -1.135 18.641 -1.669 1 92.56 67 ASP B C 1
ATOM 1513 O O . ASP B 1 67 ? -2.17 18 -1.482 1 92.56 67 ASP B O 1
ATOM 1517 N N . PRO B 1 68 ? -0.494 19.359 -0.729 1 92.56 68 PRO B N 1
ATOM 1518 C CA . PRO B 1 68 ? -0.934 19.234 0.663 1 92.56 68 PRO B CA 1
ATOM 1519 C C . PRO B 1 68 ? -2.377 19.688 0.868 1 92.56 68 PRO B C 1
ATOM 1521 O O . PRO B 1 68 ? -3.092 19.125 1.704 1 92.56 68 PRO B O 1
ATOM 1524 N N . ILE B 1 69 ? -2.816 20.625 0.117 1 94.38 69 ILE B N 1
ATOM 1525 C CA . ILE B 1 69 ? -4.164 21.156 0.276 1 94.38 69 ILE B CA 1
ATOM 1526 C C . ILE B 1 69 ? -5.188 20.109 -0.163 1 94.38 69 ILE B C 1
ATOM 1528 O O . ILE B 1 69 ? -6.152 19.844 0.556 1 94.38 69 ILE B O 1
ATOM 1532 N N . GLN B 1 70 ? -4.93 19.531 -1.315 1 96.44 70 GLN B N 1
ATOM 1533 C CA . GLN B 1 70 ? -5.832 18.484 -1.8 1 96.44 70 GLN B CA 1
ATOM 1534 C C . GLN B 1 70 ? -5.824 17.281 -0.874 1 96.44 70 GLN B C 1
ATOM 1536 O O . GLN B 1 70 ? -6.863 16.641 -0.661 1 96.44 70 GLN B O 1
ATOM 1541 N N . ALA B 1 71 ? -4.664 16.953 -0.378 1 97.31 71 ALA B N 1
ATOM 1542 C CA . ALA B 1 71 ? -4.562 15.852 0.572 1 97.31 71 ALA B CA 1
ATOM 1543 C C . ALA B 1 71 ? -5.43 16.094 1.801 1 97.31 71 ALA B C 1
ATOM 1545 O O . ALA B 1 71 ? -6.164 15.211 2.24 1 97.31 71 ALA B O 1
ATOM 1546 N N . ALA B 1 72 ? -5.367 17.281 2.334 1 96.62 72 ALA B N 1
ATOM 1547 C CA . ALA B 1 72 ? -6.145 17.656 3.514 1 96.62 72 ALA B CA 1
ATOM 1548 C C . ALA B 1 72 ? -7.641 17.594 3.227 1 96.62 72 ALA B C 1
ATOM 1550 O O . ALA B 1 72 ? -8.422 17.109 4.055 1 96.62 72 ALA B O 1
ATOM 1551 N N . GLU B 1 73 ? -7.996 18.062 2.072 1 97.5 73 GLU B N 1
ATOM 1552 C CA . GLU B 1 73 ? -9.398 18 1.673 1 97.5 73 GLU B CA 1
ATOM 1553 C C . GLU B 1 73 ? -9.891 16.562 1.574 1 97.5 73 GLU B C 1
ATOM 1555 O O . GLU B 1 73 ? -11.008 16.25 1.994 1 97.5 73 GLU B O 1
ATOM 1560 N N . ALA B 1 74 ? -9.086 15.766 0.999 1 97.75 74 ALA B N 1
ATOM 1561 C CA . ALA B 1 74 ? -9.422 14.352 0.875 1 97.75 74 ALA B CA 1
ATOM 1562 C C . ALA B 1 74 ? -9.609 13.711 2.248 1 97.75 74 ALA B C 1
ATOM 1564 O O . ALA B 1 74 ? -10.539 12.922 2.451 1 97.75 74 ALA B O 1
ATOM 1565 N N . LEU B 1 75 ? -8.742 14.031 3.199 1 98 75 LEU B N 1
ATOM 1566 C CA . LEU B 1 75 ? -8.859 13.5 4.551 1 98 75 LEU B CA 1
ATOM 1567 C C . LEU B 1 75 ? -10.156 13.969 5.203 1 98 75 LEU B C 1
ATOM 1569 O O . LEU B 1 75 ? -10.844 13.18 5.859 1 98 75 LEU B O 1
ATOM 1573 N N . THR B 1 76 ? -10.445 15.18 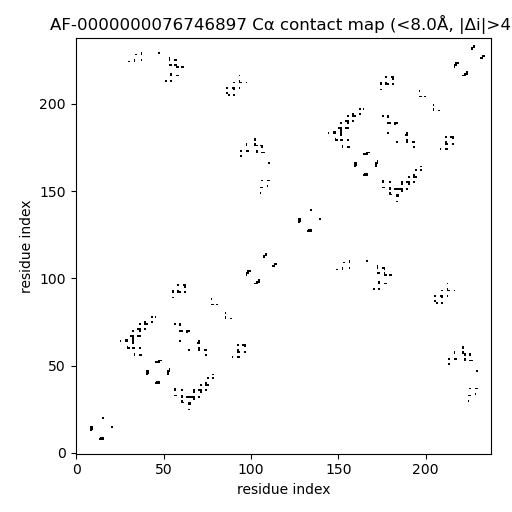5.031 1 97.69 76 THR B N 1
ATOM 1574 C CA . THR B 1 76 ? -11.688 15.727 5.574 1 97.69 76 THR B CA 1
ATOM 1575 C C . THR B 1 76 ? -12.898 15.008 4.988 1 97.69 76 THR B C 1
ATOM 1577 O O . THR B 1 76 ? -13.82 14.648 5.719 1 97.69 76 THR B O 1
ATOM 1580 N N . HIS B 1 77 ? -12.859 14.852 3.688 1 97.5 77 HIS B N 1
ATOM 1581 C CA . HIS B 1 77 ? -13.93 14.133 3.01 1 97.5 77 HIS B CA 1
ATOM 1582 C C . HIS B 1 77 ? -14.086 12.727 3.57 1 97.5 77 HIS B C 1
ATOM 1584 O O . HIS B 1 77 ? -15.203 12.305 3.902 1 97.5 77 HIS B O 1
ATOM 1590 N N . TYR B 1 78 ? -13.008 12.023 3.686 1 97.56 78 TYR B N 1
ATOM 1591 C CA . TYR B 1 78 ? -13.008 10.68 4.25 1 97.56 78 TYR B CA 1
ATOM 1592 C C . TYR B 1 78 ? -13.625 10.672 5.645 1 97.56 78 TYR B C 1
ATOM 1594 O O . TYR B 1 78 ? -14.422 9.797 5.969 1 97.56 78 TYR B O 1
ATOM 1602 N N . HIS B 1 79 ? -13.188 11.562 6.469 1 96.19 79 HIS B N 1
ATOM 1603 C CA . HIS B 1 79 ? -13.609 11.641 7.863 1 96.19 79 HIS B CA 1
ATOM 1604 C C . HIS B 1 79 ? -15.125 11.789 7.973 1 96.19 79 HIS B C 1
ATOM 1606 O O . HIS B 1 79 ? -15.734 11.289 8.93 1 96.19 79 HIS B O 1
ATOM 1612 N N . HIS B 1 80 ? -15.789 12.406 7.062 1 96.38 80 HIS B N 1
ATOM 1613 C CA . HIS B 1 80 ? -17.219 12.703 7.156 1 96.38 80 HIS B CA 1
ATOM 1614 C C . HIS B 1 80 ? -18.047 11.602 6.516 1 96.38 80 HIS B C 1
ATOM 1616 O O . HIS B 1 80 ? -19.281 11.633 6.586 1 96.38 80 HIS B O 1
ATOM 1622 N N . MET B 1 81 ? -17.406 10.641 5.91 1 95.44 81 MET B N 1
ATOM 1623 C CA . MET B 1 81 ? -18.109 9.508 5.324 1 95.44 81 MET B CA 1
ATOM 1624 C C . MET B 1 81 ? -18.609 8.555 6.406 1 95.44 81 MET B C 1
ATOM 1626 O O . MET B 1 81 ? -18.031 8.484 7.492 1 95.44 81 MET B O 1
ATOM 1630 N N . ASP B 1 82 ? -19.703 7.863 6.066 1 94.44 82 ASP B N 1
ATOM 1631 C CA . ASP B 1 82 ? -20.094 6.777 6.961 1 94.44 82 ASP B CA 1
ATOM 1632 C 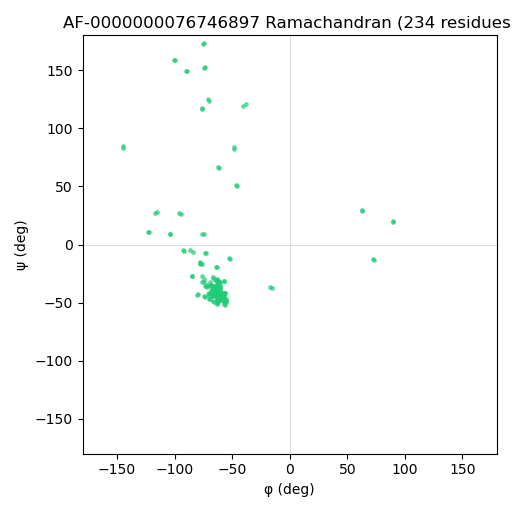C . ASP B 1 82 ? -19.156 5.574 6.797 1 94.44 82 ASP B C 1
ATOM 1634 O O . ASP B 1 82 ? -18.312 5.555 5.898 1 94.44 82 ASP B O 1
ATOM 1638 N N . GLU B 1 83 ? -19.25 4.594 7.566 1 91.19 83 GLU B N 1
ATOM 1639 C CA . GLU B 1 83 ? -18.297 3.48 7.656 1 91.19 83 GLU B CA 1
ATOM 1640 C C . GLU B 1 83 ? -18.219 2.715 6.336 1 91.19 83 GLU B C 1
ATOM 1642 O O . GLU B 1 83 ? -17.141 2.338 5.891 1 91.19 83 GLU B O 1
ATOM 1647 N N . ASP B 1 84 ? -19.359 2.473 5.73 1 91.75 84 ASP B N 1
ATOM 1648 C CA . ASP B 1 84 ? -19.375 1.725 4.477 1 91.75 84 ASP B CA 1
ATOM 1649 C C . ASP B 1 84 ? -18.688 2.506 3.359 1 91.75 84 ASP B C 1
ATOM 1651 O O . ASP B 1 84 ? -17.938 1.935 2.57 1 91.75 84 ASP B O 1
ATOM 1655 N N . LYS B 1 85 ? -19 3.773 3.322 1 95.25 85 LYS B N 1
ATOM 1656 C CA . LYS B 1 85 ? -18.375 4.625 2.32 1 95.25 85 LYS B CA 1
ATOM 1657 C C . LYS B 1 85 ? -16.875 4.77 2.584 1 95.25 85 LYS B C 1
ATOM 1659 O O . LYS B 1 85 ? -16.078 4.824 1.645 1 95.25 85 LYS B O 1
ATOM 1664 N N . GLN B 1 86 ? -16.484 4.812 3.861 1 96.06 86 GLN B N 1
ATOM 1665 C CA . GLN B 1 86 ? -15.07 4.852 4.215 1 96.06 86 GLN B CA 1
ATOM 1666 C C . GLN B 1 86 ? -14.352 3.596 3.73 1 96.06 86 GLN B C 1
ATOM 1668 O O . GLN B 1 86 ? -13.242 3.678 3.203 1 96.06 86 GLN B O 1
ATOM 1673 N N . ARG B 1 87 ? -14.945 2.547 3.908 1 94.38 87 ARG B N 1
ATOM 1674 C CA . ARG B 1 87 ? -14.336 1.293 3.48 1 94.38 87 ARG B CA 1
ATOM 1675 C C . ARG B 1 87 ? -14.133 1.268 1.969 1 94.38 87 ARG B C 1
ATOM 1677 O O . ARG B 1 87 ? -13.086 0.83 1.482 1 94.38 87 ARG B O 1
ATOM 1684 N N . ARG B 1 88 ? -15.133 1.709 1.229 1 94.5 88 ARG B N 1
ATOM 1685 C CA . ARG B 1 88 ? -15.031 1.77 -0.226 1 94.5 88 ARG B CA 1
ATOM 1686 C C . ARG B 1 88 ? -13.945 2.756 -0.655 1 94.5 88 ARG B C 1
ATOM 1688 O O . ARG B 1 88 ? -13.188 2.486 -1.588 1 94.5 88 ARG B O 1
ATOM 1695 N N . TYR B 1 89 ? -13.906 3.826 0.014 1 96.56 89 TY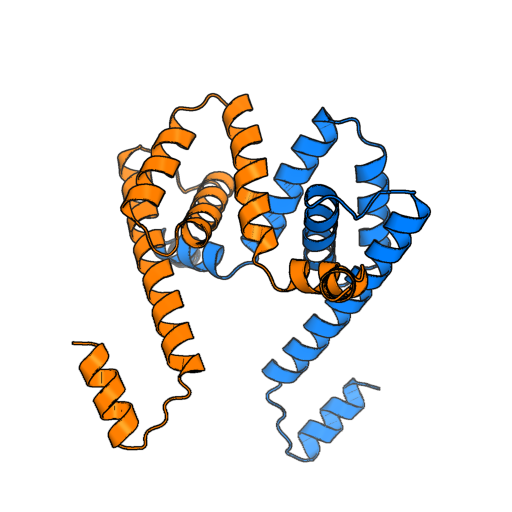R B N 1
ATOM 1696 C CA . TYR B 1 89 ? -12.898 4.84 -0.269 1 96.56 89 TYR B CA 1
ATOM 1697 C C . TYR B 1 89 ? -11.5 4.305 0.004 1 96.56 89 TYR B C 1
ATOM 1699 O O . TYR B 1 89 ? -10.57 4.543 -0.774 1 96.56 89 TYR B O 1
ATOM 1707 N N . ARG B 1 90 ? -11.336 3.598 1.119 1 97.19 90 ARG B N 1
ATOM 1708 C CA . ARG B 1 90 ? -10.039 3.016 1.454 1 97.19 90 ARG B CA 1
ATOM 1709 C C . ARG B 1 90 ? -9.602 2.014 0.393 1 97.19 90 ARG B C 1
ATOM 1711 O O . ARG B 1 90 ? -8.422 1.951 0.041 1 97.19 90 ARG B O 1
ATOM 1718 N N . ASP B 1 91 ? -10.523 1.253 -0.062 1 96.56 91 ASP B N 1
ATOM 1719 C CA . ASP B 1 91 ? -10.195 0.302 -1.121 1 96.56 91 ASP B CA 1
ATOM 17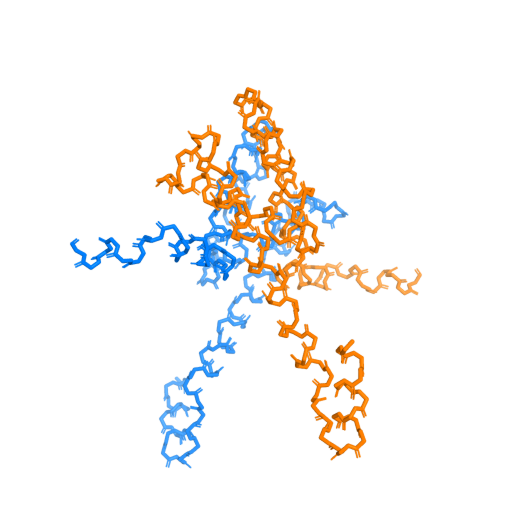20 C C . ASP B 1 91 ? -9.57 1.011 -2.322 1 96.56 91 ASP B C 1
ATOM 1722 O O . ASP B 1 91 ? -8.547 0.57 -2.848 1 96.56 91 ASP B O 1
ATOM 1726 N N . GLU B 1 92 ? -10.18 2.086 -2.74 1 96.31 92 GLU B N 1
ATOM 1727 C CA . GLU B 1 92 ? -9.68 2.867 -3.865 1 96.31 92 GLU B CA 1
ATOM 1728 C C . GLU B 1 92 ? -8.352 3.541 -3.52 1 96.31 92 GLU B C 1
ATOM 1730 O O . GLU B 1 92 ? -7.41 3.502 -4.309 1 96.31 92 GLU B O 1
ATOM 1735 N N . LEU B 1 93 ? -8.312 4.09 -2.367 1 97.88 93 LEU B N 1
ATOM 1736 C CA . LEU B 1 93 ? -7.152 4.824 -1.887 1 97.88 93 LEU B CA 1
ATOM 1737 C C . LEU B 1 93 ? -5.938 3.906 -1.773 1 97.88 93 LEU B C 1
ATOM 1739 O O . LEU B 1 93 ? -4.855 4.238 -2.262 1 97.88 93 LEU B O 1
ATOM 1743 N N . TYR B 1 94 ? -6.117 2.793 -1.148 1 98.38 94 TYR B N 1
ATOM 1744 C CA . TYR B 1 94 ? -5.035 1.837 -0.946 1 98.38 94 TYR B CA 1
ATOM 1745 C C . TYR B 1 94 ? -4.598 1.218 -2.27 1 98.38 94 TYR B C 1
ATOM 1747 O O . TYR B 1 94 ? -3.408 0.985 -2.49 1 98.38 94 TYR B O 1
ATOM 1755 N N . SER B 1 95 ? -5.566 0.975 -3.109 1 97.62 95 SER B N 1
ATOM 1756 C CA . SER B 1 95 ? -5.242 0.452 -4.43 1 97.62 95 SER B CA 1
ATOM 1757 C C . SER B 1 95 ? -4.359 1.425 -5.207 1 97.62 95 SER B C 1
ATOM 1759 O O . SER B 1 95 ? -3.379 1.018 -5.832 1 97.62 95 SER B O 1
ATOM 1761 N N . GLN B 1 96 ? -4.723 2.646 -5.219 1 97.31 96 GLN B N 1
ATOM 1762 C CA . GLN B 1 96 ? -3.936 3.67 -5.898 1 97.31 96 GLN B CA 1
ATOM 1763 C C . GLN B 1 96 ? -2.508 3.717 -5.359 1 97.31 96 GLN B C 1
ATOM 1765 O O . GLN B 1 96 ? -1.553 3.83 -6.129 1 97.31 96 GLN B O 1
ATOM 1770 N N . PHE B 1 97 ? -2.355 3.648 -4.039 1 97.69 97 PHE B N 1
ATOM 1771 C CA . PHE B 1 97 ? -1.04 3.602 -3.41 1 97.69 97 PHE B CA 1
ATOM 1772 C C . PHE B 1 97 ? -0.229 2.424 -3.939 1 97.69 97 PHE B C 1
ATOM 1774 O O . PHE B 1 97 ? 0.92 2.592 -4.352 1 97.69 97 PHE B O 1
ATOM 1781 N N . LEU B 1 98 ? -0.836 1.272 -3.896 1 97.69 98 LEU B N 1
ATOM 1782 C CA . LEU B 1 98 ? -0.162 0.026 -4.246 1 97.69 98 LEU B CA 1
ATOM 1783 C C . LEU B 1 98 ? 0.264 0.029 -5.707 1 97.69 98 LEU B C 1
ATOM 1785 O O . LEU B 1 98 ? 1.298 -0.543 -6.059 1 97.69 98 LEU B O 1
ATOM 1789 N N . ARG B 1 99 ? -0.432 0.691 -6.594 1 96.5 99 ARG B N 1
ATOM 1790 C CA . ARG B 1 99 ? -0.141 0.698 -8.023 1 96.5 99 ARG B CA 1
ATOM 1791 C C . ARG B 1 99 ? 1.108 1.518 -8.32 1 96.5 99 ARG B C 1
ATOM 1793 O O . ARG B 1 99 ? 1.646 1.457 -9.43 1 96.5 99 ARG B O 1
ATOM 1800 N N . GLN B 1 100 ? 1.593 2.182 -7.305 1 93.94 100 GLN B N 1
ATOM 1801 C CA . GLN B 1 100 ? 2.793 2.994 -7.469 1 93.94 100 GLN B CA 1
ATOM 1802 C C . GLN B 1 100 ? 4.012 2.307 -6.863 1 93.94 100 GLN B C 1
ATOM 1804 O O . GLN B 1 100 ? 5.082 2.908 -6.758 1 93.94 100 GLN B O 1
ATOM 1809 N N . THR B 1 101 ? 3.859 1.108 -6.48 1 93.88 101 THR B N 1
ATOM 1810 C CA . THR B 1 101 ? 4.926 0.42 -5.762 1 93.88 101 THR B CA 1
ATOM 1811 C C . THR B 1 101 ? 5.707 -0.496 -6.695 1 93.88 101 THR B C 1
ATOM 1813 O O . THR B 1 101 ? 5.203 -0.895 -7.75 1 93.88 101 THR B O 1
ATOM 1816 N N . PRO B 1 102 ? 6.949 -0.836 -6.289 1 91 102 PRO B N 1
ATOM 1817 C CA . PRO B 1 102 ? 7.734 -1.794 -7.07 1 91 102 PRO B CA 1
ATOM 1818 C C . PRO B 1 102 ? 7.062 -3.164 -7.168 1 91 102 PRO B C 1
ATOM 1820 O O . PRO B 1 102 ? 7.227 -3.861 -8.172 1 91 102 PRO B O 1
ATOM 1823 N N . GLU B 1 103 ? 6.348 -3.57 -6.148 1 94.38 103 GLU B N 1
ATOM 1824 C CA . GLU B 1 103 ? 5.648 -4.852 -6.18 1 94.38 103 GLU B CA 1
ATOM 1825 C C . GLU B 1 103 ? 4.656 -4.906 -7.34 1 94.38 103 GLU B C 1
ATOM 1827 O O . GLU B 1 103 ? 4.602 -5.898 -8.07 1 94.38 103 GLU B O 1
ATOM 1832 N N . PHE B 1 104 ? 3.9 -3.824 -7.496 1 96.69 104 PHE B N 1
ATOM 1833 C CA . PHE B 1 104 ? 2.938 -3.77 -8.594 1 96.69 104 PHE B CA 1
ATOM 1834 C C . PHE B 1 104 ? 3.645 -3.822 -9.938 1 96.69 104 PHE B C 1
ATOM 1836 O O . PHE B 1 104 ? 3.211 -4.535 -10.844 1 96.69 104 PHE B O 1
ATOM 1843 N N . ASP B 1 105 ? 4.738 -3.145 -10.102 1 94.19 105 ASP B N 1
ATOM 1844 C CA . ASP B 1 105 ? 5.523 -3.143 -11.336 1 94.19 105 ASP B CA 1
ATOM 1845 C C . ASP B 1 105 ? 6.012 -4.547 -11.68 1 94.19 105 ASP B C 1
ATOM 1847 O O . ASP B 1 105 ? 5.996 -4.949 -12.844 1 94.19 105 ASP B O 1
ATOM 1851 N N . THR B 1 106 ? 6.453 -5.195 -10.703 1 94.12 106 THR B N 1
ATOM 1852 C CA . THR B 1 106 ? 6.922 -6.562 -10.891 1 94.12 106 THR B CA 1
ATOM 1853 C C . THR B 1 106 ? 5.809 -7.445 -11.445 1 94.12 106 THR B C 1
ATOM 1855 O O . THR B 1 106 ? 6.039 -8.242 -12.352 1 94.12 106 THR B O 1
ATOM 1858 N N . ILE B 1 107 ? 4.609 -7.262 -10.891 1 95.19 107 ILE B N 1
ATOM 1859 C CA . ILE B 1 107 ? 3.475 -8.062 -11.344 1 95.19 107 ILE B CA 1
ATOM 1860 C C . ILE B 1 107 ? 3.135 -7.711 -12.789 1 95.19 107 ILE B C 1
ATOM 1862 O O . ILE B 1 107 ? 2.834 -8.594 -13.594 1 95.19 107 ILE B O 1
ATOM 1866 N N . MET B 1 108 ? 3.148 -6.43 -13.117 1 94.94 108 MET B N 1
ATOM 1867 C CA . MET B 1 108 ? 2.902 -5.988 -14.484 1 94.94 108 MET B CA 1
ATOM 1868 C C . MET B 1 108 ? 3.896 -6.629 -15.453 1 94.94 108 MET B C 1
ATOM 1870 O O . MET B 1 108 ? 3.516 -7.086 -16.531 1 94.94 108 MET B O 1
ATOM 1874 N N . GLN B 1 109 ? 5.109 -6.695 -15.047 1 92.69 109 GLN B N 1
ATOM 1875 C CA . GLN B 1 109 ? 6.164 -7.289 -15.859 1 92.69 109 GLN B CA 1
ATOM 1876 C C . GLN B 1 109 ? 5.941 -8.789 -16.047 1 92.69 109 GLN B C 1
ATOM 1878 O O . GLN B 1 109 ? 5.992 -9.297 -17.156 1 92.69 109 GLN B O 1
ATOM 1883 N N . LEU B 1 110 ? 5.703 -9.445 -14.977 1 92.12 110 LEU B N 1
ATOM 1884 C CA . LEU B 1 110 ? 5.52 -10.891 -15 1 92.12 110 LEU B CA 1
ATOM 1885 C C . LEU B 1 110 ? 4.297 -11.273 -15.828 1 92.12 110 LEU B C 1
ATOM 1887 O O . LEU B 1 110 ? 4.277 -12.328 -16.469 1 92.12 110 LEU B O 1
ATOM 1891 N N . ASN B 1 111 ? 3.289 -10.406 -15.758 1 92.06 111 ASN B N 1
ATOM 1892 C CA . ASN B 1 111 ? 2.066 -10.648 -16.516 1 92.06 111 ASN B CA 1
ATOM 1893 C C . ASN B 1 111 ? 2.244 -10.281 -17.984 1 92.06 111 ASN B C 1
ATOM 1895 O O . ASN B 1 111 ? 1.373 -10.57 -18.812 1 92.06 111 ASN B O 1
ATOM 1899 N N . GLY B 1 112 ? 3.303 -9.516 -18.297 1 88.62 112 GLY B N 1
ATOM 1900 C CA . GLY B 1 112 ? 3.582 -9.148 -19.672 1 88.62 112 GLY B CA 1
ATOM 1901 C C . GLY B 1 112 ? 2.908 -7.852 -20.094 1 88.62 112 GLY B C 1
ATOM 1902 O O . GLY B 1 112 ? 2.686 -7.621 -21.281 1 88.62 112 GLY B O 1
ATOM 1903 N N . ASP B 1 113 ? 2.498 -7.004 -19.188 1 88.12 113 ASP B N 1
ATOM 1904 C CA . ASP B 1 113 ? 1.784 -5.773 -19.516 1 88.12 113 ASP B CA 1
ATOM 1905 C C . ASP B 1 113 ? 2.703 -4.773 -20.203 1 88.12 113 ASP B C 1
ATOM 1907 O O . ASP B 1 113 ? 2.238 -3.918 -20.969 1 88.12 113 ASP B O 1
ATOM 1911 N N . TYR B 1 114 ? 3.93 -4.777 -19.875 1 76.81 114 TYR B N 1
ATOM 1912 C CA . TYR B 1 114 ? 4.832 -3.84 -20.531 1 76.81 114 TYR B CA 1
ATOM 1913 C C . TYR B 1 114 ? 5.102 -4.262 -21.969 1 76.81 114 TYR B C 1
ATOM 1915 O O . TYR B 1 114 ? 5.398 -3.424 -22.828 1 76.81 114 TYR B O 1
ATOM 1923 N N . ALA B 1 115 ? 5.164 -5.531 -22.125 1 66.44 115 ALA B N 1
ATOM 1924 C CA . ALA B 1 115 ? 5.32 -6.008 -23.484 1 66.44 115 ALA B CA 1
ATOM 1925 C C . ALA B 1 115 ? 4.086 -5.684 -24.328 1 66.44 115 ALA B C 1
ATOM 1927 O O . ALA B 1 115 ? 4.195 -5.418 -25.531 1 66.44 115 ALA B O 1
ATOM 1928 N N . LYS B 1 116 ? 2.936 -5.812 -23.812 1 54.38 116 LYS B N 1
ATOM 1929 C CA . LYS B 1 116 ? 1.713 -5.512 -24.547 1 54.38 116 LYS B CA 1
ATOM 1930 C C . LYS B 1 116 ? 1.631 -4.031 -24.906 1 54.38 116 LYS B C 1
ATOM 1932 O O . LYS B 1 116 ? 0.885 -3.641 -25.797 1 54.38 116 LYS B O 1
ATOM 1937 N N . ARG B 1 117 ? 2.395 -3.287 -24.188 1 49.19 117 ARG B N 1
ATOM 1938 C CA . ARG B 1 117 ? 2.324 -1.869 -24.531 1 49.19 117 ARG B CA 1
ATOM 1939 C C . ARG B 1 117 ? 3.09 -1.574 -25.812 1 49.19 117 ARG B C 1
ATOM 1941 O O . ARG B 1 117 ? 2.896 -0.524 -26.422 1 49.19 117 ARG B O 1
ATOM 1948 N N . TRP B 1 118 ? 4.07 -2.305 -25.953 1 39.16 118 TRP B N 1
ATOM 1949 C CA . TRP B 1 118 ? 4.816 -2.043 -27.172 1 39.16 118 TRP B CA 1
ATOM 1950 C C . TRP B 1 118 ? 4.098 -2.627 -28.391 1 39.16 118 TRP B C 1
ATOM 1952 O O . TRP B 1 118 ? 4.473 -2.357 -29.531 1 39.16 118 TRP B O 1
ATOM 1962 N N . PHE B 1 119 ? 3.262 -3.436 -28.281 1 30.2 119 PHE B N 1
ATOM 1963 C CA . PHE B 1 119 ? 2.639 -3.855 -29.531 1 30.2 119 PHE B CA 1
ATOM 1964 C C . PHE B 1 119 ? 1.336 -3.102 -29.766 1 30.2 119 PHE B C 1
ATOM 1966 O O . PHE B 1 119 ? 0.619 -2.777 -28.812 1 30.2 119 PHE B O 1
#

Solvent-accessible surface area (backbone atoms only — not comparable to full-atom values): 12610 Å² total; per-residue (Å²): 109,64,63,56,49,50,50,46,33,51,69,66,60,43,64,60,55,64,67,56,57,50,51,50,50,53,51,50,36,26,48,51,18,38,51,47,41,54,53,46,32,55,74,70,67,48,64,72,82,41,68,66,48,42,42,51,48,24,32,40,17,62,72,26,28,87,33,46,67,61,34,37,51,51,52,53,54,48,67,72,42,53,71,69,56,35,52,56,48,45,48,54,45,43,45,58,42,43,65,71,34,70,53,27,52,50,48,38,52,76,73,39,53,64,62,55,65,73,99,109,64,62,56,50,50,50,48,35,51,68,67,59,42,64,61,57,62,67,56,55,50,50,50,50,53,49,50,36,26,49,53,16,38,52,46,40,54,52,47,31,58,75,70,68,47,63,73,81,42,69,65,49,40,43,51,48,25,32,42,18,63,72,28,28,86,34,47,65,60,34,37,50,50,51,54,54,49,69,73,42,56,71,70,56,36,52,55,48,47,46,54,46,43,46,58,41,45,65,72,34,68,53,25,50,51,49,37,52,76,73,40,52,62,61,55,64,72,99